Protein AF-A0A7S2MTJ5-F1 (afdb_monomer_lite)

Sequence (254 aa):
KVVVAGSFDLNKIFVIDALDGQLYILERHALKAAAPLGSDKDRDSFLLWIETFAERLSNGTYTKNAILTDRPEASVGVNILPAAGPLMSRSVTRGVEVIASAVLAVEAGTHIYSLRIRILCKGDEGYATEEQRGFLTCQLNTRNWNLQNTQGGIEQVHGSGVVGKFPLLREGGYRGDSQSRRCHTNIGVPAHMVDPGKNKTGTFVYQSQTQAGSLTAFSGHMEFIPGSLREPSGPPFNVVVNPFPLAMDVKYIY

Radius of gyration: 19.74 Å; chains: 1; bounding box: 50×44×55 Å

Organism: NCBI:txid3111310

pLDDT: mean 89.69, std 10.76, range [47.19, 98.81]

Secondary structure (DSSP, 8-state):
-EEEEE-TTSSSEEEEETTTTEEEEEETTEEEESS-S-S-TTS-HHHHHHHHHHHHHHTTSSEEEESSTTSTGGGEEEE-S--SSSSEEEEEETTEEEEEEEEEEGGGTEEEEEEEEEEPPTTSTT---HHHHT-S-EEEEEEEEEEEETTS-EEEEEEESBTTB--EEEBTEEE--EE-TT---SS---GGGEE---EEES-EEEEEEEE-SSEEEEEEEEEEEEB-SSSBSS--EEEEEEEEE---SGGGB-

Foldseek 3Di:
DAWDDADLVRQWTWDADPVQLFIWIQHPNDTHGLFPPDDDSRDNLNVLQVVLVVVCDVVVQWDFWAPDQVCTPSRTDIDLWGDDDQQWDWFADLQKIWIKGWFDRPRVQKIKIKIWIARDDPPDPNHDDCVSSVAQKKKFFKWWKWWAFPVRDTDIDIWGDAPQWIWIHGPFWTWTKGFAPPDPDGHDRQQVRIGTHDIGGHIDMGIDIDHHDGTFKMWTWIKMFGDGSVDGPDDIDTGTGDIGTSDRHSSRGD

InterPro domains:
  IPR007474 ApaG domain [PF04379] (108-172)
  IPR007474 ApaG domain [PS51087] (86-253)
  IPR036767 ApaG domain superfamily [G3DSA:2.60.40.1470] (87-253)
  IPR036767 ApaG domain superfamily [SSF110069] (93-174)

Structure (mmCIF, N/CA/C/O backbone):
data_AF-A0A7S2MTJ5-F1
#
_entry.id   AF-A0A7S2MTJ5-F1
#
loop_
_atom_site.group_PDB
_atom_site.id
_atom_site.type_symbol
_atom_site.label_atom_id
_atom_site.label_alt_id
_atom_site.label_comp_id
_atom_site.label_asym_id
_atom_site.label_entity_id
_atom_site.label_seq_id
_atom_site.pdbx_PDB_ins_code
_atom_site.Cartn_x
_atom_site.Cartn_y
_atom_site.Cartn_z
_atom_site.occupancy
_atom_site.B_iso_or_equiv
_atom_site.auth_seq_id
_atom_site.auth_comp_id
_atom_site.auth_asym_id
_atom_site.auth_atom_id
_atom_site.pdbx_PDB_model_num
ATOM 1 N N . LYS A 1 1 ? -18.503 -7.937 28.640 1.00 85.31 1 LYS A N 1
ATOM 2 C CA . LYS A 1 1 ? -17.626 -7.817 27.453 1.00 85.31 1 LYS A CA 1
ATOM 3 C C . LYS A 1 1 ? -17.661 -9.107 26.641 1.00 85.31 1 LYS A C 1
ATOM 5 O O . LYS A 1 1 ? -17.490 -10.164 27.236 1.00 85.31 1 LYS A O 1
ATOM 10 N N . VAL A 1 2 ? -17.935 -9.025 25.338 1.00 91.81 2 VAL A N 1
ATOM 11 C CA . VAL A 1 2 ? -18.143 -10.169 24.425 1.00 91.81 2 VAL A CA 1
ATOM 12 C C . VAL A 1 2 ? -17.203 -10.039 23.226 1.00 91.81 2 VAL A C 1
ATOM 14 O O . VAL A 1 2 ? -17.035 -8.943 22.705 1.00 91.81 2 VAL A O 1
ATOM 17 N N . VAL A 1 3 ? -16.570 -11.133 22.797 1.00 93.12 3 VAL A N 1
ATOM 18 C CA . VAL A 1 3 ? -15.705 -11.148 21.603 1.00 93.12 3 VAL A CA 1
ATOM 19 C C . VAL A 1 3 ? -16.568 -11.131 20.341 1.00 93.12 3 VAL A C 1
ATOM 21 O O . VAL A 1 3 ? -17.490 -11.935 20.232 1.00 93.12 3 VAL A O 1
ATOM 24 N N . VAL A 1 4 ? -16.255 -10.243 19.394 1.00 91.81 4 VAL A N 1
ATOM 25 C CA . VAL A 1 4 ? -17.042 -10.050 18.158 1.00 91.81 4 VAL A CA 1
ATOM 26 C C . VAL A 1 4 ? -16.240 -10.247 16.870 1.00 91.81 4 VAL A C 1
ATOM 28 O O . VAL A 1 4 ? -16.817 -10.625 15.856 1.00 91.81 4 VAL A O 1
ATOM 31 N N . ALA A 1 5 ? -14.919 -10.041 16.893 1.00 90.62 5 ALA A N 1
ATOM 32 C CA . ALA A 1 5 ? -14.035 -10.280 15.748 1.00 90.62 5 ALA A CA 1
ATOM 33 C C . ALA A 1 5 ? -12.575 -10.475 16.195 1.00 90.62 5 ALA A C 1
ATOM 35 O O . ALA A 1 5 ? -12.232 -10.253 17.358 1.00 90.62 5 ALA A O 1
ATOM 36 N N . GLY A 1 6 ? -11.697 -10.867 15.269 1.00 90.38 6 GLY A N 1
ATOM 37 C CA . GLY A 1 6 ? -10.261 -10.996 15.519 1.00 90.38 6 GLY A CA 1
ATOM 38 C C . GLY A 1 6 ? -9.430 -10.795 14.256 1.00 90.38 6 GLY A C 1
ATOM 39 O O . GLY A 1 6 ? -9.900 -11.054 13.147 1.00 90.38 6 GLY A O 1
ATOM 40 N N . SER A 1 7 ? -8.192 -10.327 14.423 1.00 89.75 7 SER A N 1
ATOM 41 C CA . SER A 1 7 ? -7.209 -10.293 13.340 1.00 89.75 7 SER A CA 1
ATOM 42 C C . SER A 1 7 ? -6.842 -11.710 12.896 1.00 89.75 7 SER A C 1
ATOM 44 O O . SER A 1 7 ? -7.003 -12.675 13.640 1.00 89.75 7 SER A O 1
ATOM 46 N N . PHE A 1 8 ? -6.300 -11.836 11.682 1.00 87.81 8 PHE A N 1
ATOM 47 C CA . PHE A 1 8 ? -5.900 -13.127 11.114 1.00 87.81 8 PHE A CA 1
ATOM 48 C C . PHE A 1 8 ? -4.959 -13.936 12.029 1.00 87.81 8 PHE A C 1
ATOM 50 O O . PHE A 1 8 ? -5.086 -15.150 12.141 1.00 87.81 8 PHE A O 1
ATOM 57 N N . ASP A 1 9 ? -4.025 -13.260 12.694 1.00 87.38 9 ASP A N 1
ATOM 58 C CA . ASP A 1 9 ? -3.047 -13.855 13.607 1.00 87.38 9 ASP A CA 1
ATOM 59 C C . ASP A 1 9 ? -3.517 -13.906 15.071 1.00 87.38 9 ASP A C 1
ATOM 61 O O . ASP A 1 9 ? -2.748 -14.305 15.943 1.00 87.38 9 ASP A O 1
ATOM 65 N N . LEU A 1 10 ? -4.759 -13.485 15.342 1.00 87.94 10 LEU A N 1
ATOM 66 C CA . LEU A 1 10 ? -5.372 -13.384 16.670 1.00 87.94 10 LEU A CA 1
ATOM 67 C C . LEU A 1 10 ? -4.607 -12.501 17.671 1.00 87.94 10 LEU A C 1
ATOM 69 O O . LEU A 1 10 ? -4.915 -12.511 18.863 1.00 87.94 10 LEU A O 1
ATOM 73 N N . ASN A 1 11 ? -3.650 -11.691 17.208 1.00 88.75 11 ASN A N 1
ATOM 74 C CA . ASN A 1 11 ? -2.939 -10.740 18.065 1.00 88.75 11 ASN A CA 1
ATOM 75 C C . ASN A 1 11 ? -3.830 -9.568 18.501 1.00 88.75 11 ASN A C 1
ATOM 77 O O . ASN A 1 11 ? -3.546 -8.928 19.517 1.00 88.75 11 ASN A O 1
ATOM 81 N N . LYS A 1 12 ? -4.903 -9.298 17.749 1.00 89.62 12 LYS A N 1
ATOM 82 C CA . LYS A 1 12 ? -5.927 -8.307 18.076 1.00 89.62 12 LYS A CA 1
ATOM 83 C C . LYS A 1 12 ? -7.290 -8.977 18.124 1.00 89.62 12 LYS A C 1
ATOM 85 O O . LYS A 1 12 ? -7.722 -9.575 17.139 1.00 89.62 12 LYS A O 1
ATOM 90 N N . ILE A 1 13 ? -7.977 -8.838 19.252 1.00 93.00 13 ILE A N 1
ATOM 91 C CA . ILE A 1 13 ? -9.338 -9.344 19.448 1.00 93.00 13 ILE A CA 1
ATOM 92 C C . ILE A 1 13 ? -10.270 -8.160 19.689 1.00 93.00 13 ILE A C 1
ATOM 94 O O . ILE A 1 13 ? -10.022 -7.346 20.575 1.00 93.00 13 ILE A O 1
ATOM 98 N N . PHE A 1 14 ? -11.345 -8.071 18.913 1.00 90.88 14 PHE A N 1
ATOM 99 C CA . PHE A 1 14 ? -12.362 -7.036 19.049 1.00 90.88 14 PHE A CA 1
ATOM 100 C C . PHE A 1 14 ? -13.410 -7.486 20.056 1.00 90.88 14 PHE A C 1
ATOM 102 O O . PHE A 1 14 ? -13.939 -8.600 19.975 1.00 90.88 14 PHE A O 1
ATOM 109 N N . VAL A 1 15 ? -13.696 -6.616 21.016 1.00 92.69 15 VAL A N 1
ATOM 110 C CA . VAL A 1 15 ? -14.549 -6.900 22.163 1.00 92.69 15 VAL A CA 1
ATOM 111 C C . VAL A 1 15 ? -15.553 -5.772 22.327 1.00 92.69 15 VAL A C 1
ATOM 113 O O . VAL A 1 15 ? -15.158 -4.617 22.446 1.00 92.69 15 VAL A O 1
ATOM 116 N N . ILE A 1 16 ? -16.838 -6.105 22.385 1.00 91.44 16 ILE A N 1
ATOM 117 C CA . ILE A 1 16 ? -17.898 -5.155 22.726 1.00 91.44 16 ILE A CA 1
ATOM 118 C C . ILE A 1 16 ? -18.134 -5.152 24.237 1.00 91.44 16 ILE A C 1
ATOM 120 O O . ILE A 1 16 ? -18.144 -6.212 24.882 1.00 91.44 16 ILE A O 1
ATOM 124 N N . ASP A 1 17 ? -18.353 -3.979 24.817 1.00 89.31 17 ASP A N 1
ATOM 125 C CA . ASP A 1 17 ? -19.037 -3.858 26.097 1.00 89.31 17 ASP A CA 1
ATOM 126 C C . ASP A 1 17 ? -20.543 -3.664 25.870 1.00 89.31 17 ASP A C 1
ATOM 128 O O . ASP A 1 17 ? -21.002 -2.676 25.312 1.00 89.31 17 ASP A O 1
ATOM 132 N N . ALA A 1 18 ? -21.325 -4.674 26.253 1.00 85.06 18 ALA A N 1
ATOM 133 C CA . ALA A 1 18 ? -22.760 -4.715 25.991 1.00 85.06 18 ALA A CA 1
ATOM 134 C C . ALA A 1 18 ? -23.559 -3.714 26.845 1.00 85.06 18 ALA A C 1
ATOM 136 O O . ALA A 1 18 ? -24.754 -3.553 26.616 1.00 85.06 18 ALA A O 1
ATOM 137 N N . LEU A 1 19 ? -22.929 -3.086 27.846 1.00 85.56 19 LEU A N 1
ATOM 138 C CA . LEU A 1 19 ? -23.582 -2.088 28.692 1.00 85.56 19 LEU A CA 1
ATOM 139 C C . LEU A 1 19 ? -23.619 -0.700 28.045 1.00 85.56 19 LEU A C 1
ATOM 141 O O . LEU A 1 19 ? -24.557 0.049 28.300 1.00 85.56 19 LEU A O 1
ATOM 145 N N . ASP A 1 20 ? -22.621 -0.358 27.229 1.00 82.81 20 ASP A N 1
ATOM 146 C CA . ASP A 1 20 ? -22.467 0.975 26.630 1.00 82.81 20 ASP A CA 1
ATOM 147 C C . ASP A 1 20 ? -22.285 0.950 25.096 1.00 82.81 20 ASP A C 1
ATOM 149 O O . ASP A 1 20 ? -22.097 1.999 24.474 1.00 82.81 20 ASP A O 1
ATOM 153 N N . GLY A 1 21 ? -22.337 -0.238 24.480 1.00 84.88 21 GLY A N 1
ATOM 154 C CA . GLY A 1 21 ? -22.179 -0.430 23.035 1.00 84.88 21 GLY A CA 1
ATOM 155 C C . GLY A 1 21 ? -20.767 -0.124 22.530 1.00 84.88 21 GLY A C 1
ATOM 156 O O . GLY A 1 21 ? -20.557 0.045 21.327 1.00 84.88 21 GLY A O 1
ATOM 157 N N . GLN A 1 22 ? -19.776 -0.001 23.420 1.00 86.62 22 GLN A N 1
ATOM 158 C CA . GLN A 1 22 ? -18.443 0.425 23.017 1.00 86.62 22 GLN A CA 1
ATOM 159 C C . GLN A 1 22 ? -17.593 -0.732 22.501 1.00 86.62 22 GLN A C 1
ATOM 161 O O . GLN A 1 22 ? -17.507 -1.806 23.106 1.00 86.62 22 GLN A O 1
ATOM 166 N N . LEU A 1 23 ? -16.921 -0.487 21.375 1.00 88.00 23 LEU A N 1
ATOM 167 C CA . LEU A 1 23 ? -15.975 -1.407 20.767 1.00 88.00 23 LEU A CA 1
ATOM 168 C C . LEU A 1 23 ? -14.556 -1.149 21.281 1.00 88.00 23 LEU A C 1
ATOM 170 O O . LEU A 1 23 ? -14.029 -0.032 21.255 1.00 88.00 23 LEU A O 1
ATOM 174 N N . TYR A 1 24 ? -13.905 -2.228 21.688 1.00 89.25 24 TYR A N 1
ATOM 175 C CA . TYR A 1 24 ? -12.541 -2.238 22.182 1.00 89.25 24 TYR A CA 1
ATOM 176 C C . TYR A 1 24 ? -11.680 -3.231 21.409 1.00 89.25 24 TYR A C 1
ATOM 178 O O . TYR A 1 24 ? -12.168 -4.243 20.909 1.00 89.25 24 TYR A O 1
ATOM 186 N N . ILE A 1 25 ? -10.376 -2.976 21.389 1.00 91.12 25 ILE A N 1
ATOM 187 C CA . ILE A 1 25 ? -9.356 -3.920 20.939 1.00 91.12 25 ILE A CA 1
ATOM 188 C C . ILE A 1 25 ? -8.598 -4.418 22.167 1.00 91.12 25 ILE A C 1
ATOM 190 O O . ILE A 1 25 ? -8.045 -3.630 22.937 1.00 91.12 25 ILE A O 1
ATOM 194 N N . LEU A 1 26 ? -8.573 -5.736 22.344 1.00 91.62 26 LEU A N 1
ATOM 195 C CA . LEU A 1 26 ? -7.695 -6.432 23.271 1.00 91.62 26 LEU A CA 1
ATOM 196 C C . LEU A 1 26 ? -6.405 -6.809 22.532 1.00 91.62 26 LEU A C 1
ATOM 198 O O . LEU A 1 26 ? -6.422 -7.635 21.619 1.00 91.62 26 LEU A O 1
ATOM 202 N N . GLU A 1 27 ? -5.292 -6.213 22.950 1.00 89.25 27 GLU A N 1
ATOM 203 C CA . GLU A 1 27 ? -3.950 -6.450 22.409 1.00 89.25 27 GLU A CA 1
ATOM 204 C C . GLU A 1 27 ? -2.960 -6.558 23.577 1.00 89.25 27 GLU A C 1
ATOM 206 O O . GLU A 1 27 ? -2.877 -5.656 24.409 1.00 89.25 27 GLU A O 1
ATOM 211 N N . ARG A 1 28 ? -2.197 -7.658 23.662 1.00 83.88 28 ARG A N 1
ATOM 212 C CA . ARG A 1 28 ? -1.179 -7.885 24.719 1.00 83.88 28 ARG A CA 1
ATOM 213 C C . ARG A 1 28 ? -1.697 -7.628 26.146 1.00 83.88 28 ARG A C 1
ATOM 215 O O . ARG A 1 28 ? -1.017 -7.002 26.954 1.00 83.88 28 ARG A O 1
ATOM 222 N N . HIS A 1 29 ? -2.906 -8.104 26.446 1.00 83.12 29 HIS A N 1
ATOM 223 C CA . HIS A 1 29 ? -3.608 -7.913 27.728 1.00 83.12 29 HIS A CA 1
ATOM 224 C C . HIS A 1 29 ? -4.050 -6.474 28.045 1.00 83.12 29 HIS A C 1
ATOM 226 O O . HIS A 1 29 ? -4.617 -6.241 29.111 1.00 83.12 29 HIS A O 1
ATOM 232 N N . ALA A 1 30 ? -3.853 -5.519 27.135 1.00 90.25 30 ALA A N 1
ATOM 233 C CA . ALA A 1 30 ? -4.378 -4.167 27.258 1.00 90.25 30 ALA A CA 1
ATOM 234 C C . ALA A 1 30 ? -5.671 -4.028 26.452 1.00 90.25 30 ALA A C 1
ATOM 236 O O . ALA A 1 30 ? -5.734 -4.417 25.285 1.00 90.25 30 ALA A O 1
ATOM 237 N N . LEU A 1 31 ? -6.693 -3.448 27.077 1.00 90.50 31 LEU A N 1
ATOM 238 C CA . LEU A 1 31 ? -7.937 -3.093 26.411 1.00 90.50 31 LEU A CA 1
ATOM 239 C C . LEU A 1 31 ? -7.881 -1.619 26.006 1.00 90.50 31 LEU A C 1
ATOM 241 O O . LEU A 1 31 ? -7.724 -0.747 26.860 1.00 90.50 31 LEU A O 1
ATOM 245 N N . LYS A 1 32 ? -8.003 -1.349 24.711 1.00 90.06 32 LYS A N 1
ATOM 246 C CA . LYS A 1 32 ? -7.922 -0.005 24.129 1.00 90.06 32 LYS A CA 1
ATOM 247 C C . LYS A 1 32 ? -9.206 0.305 23.372 1.00 90.06 32 LYS A C 1
ATOM 249 O O . LYS A 1 32 ? -9.848 -0.610 22.863 1.00 90.06 32 LYS A O 1
ATOM 254 N N . ALA A 1 33 ? -9.582 1.578 23.291 1.00 85.38 33 ALA A N 1
ATOM 255 C CA . ALA A 1 33 ? -10.711 1.986 22.461 1.00 85.38 33 ALA A CA 1
ATOM 256 C C . ALA A 1 33 ? -10.431 1.624 20.994 1.00 85.38 33 ALA A C 1
ATOM 258 O O . ALA A 1 33 ? -9.343 1.905 20.489 1.00 85.38 33 ALA A O 1
ATOM 259 N N . ALA A 1 34 ? -11.400 0.992 20.330 1.00 83.25 34 ALA A N 1
ATOM 260 C CA . ALA A 1 34 ? -11.307 0.699 18.902 1.00 83.25 34 ALA A CA 1
ATOM 261 C C . ALA A 1 34 ? -11.726 1.901 18.047 1.00 83.25 34 ALA A C 1
ATOM 263 O O . ALA A 1 34 ? -11.404 1.941 16.871 1.00 83.25 34 ALA A O 1
ATOM 264 N N . ALA A 1 35 ? -12.427 2.870 18.641 1.00 78.94 35 ALA A N 1
ATOM 265 C CA . ALA A 1 35 ? -13.007 4.037 17.992 1.00 78.94 35 ALA A CA 1
ATOM 266 C C . ALA A 1 35 ? -12.455 5.349 18.578 1.00 78.94 35 ALA A C 1
ATOM 268 O O . ALA A 1 35 ? -12.170 5.397 19.780 1.00 78.94 35 ALA A O 1
ATOM 269 N N . PRO A 1 36 ? -12.299 6.419 17.770 1.00 70.75 36 PRO A N 1
ATOM 270 C CA . PRO A 1 36 ? -11.959 7.743 18.276 1.00 70.75 36 PRO A CA 1
ATOM 271 C C . PRO A 1 36 ? -12.904 8.171 19.404 1.00 70.75 36 PRO A C 1
ATOM 273 O O . PRO A 1 36 ? -14.126 8.148 19.257 1.00 70.75 36 PRO A O 1
ATOM 276 N N . LEU A 1 37 ? -12.328 8.600 20.526 1.00 61.00 37 LEU A N 1
ATOM 277 C CA . LEU A 1 37 ? -13.069 9.129 21.668 1.00 61.00 37 LEU A CA 1
ATOM 278 C C . LEU A 1 37 ? -13.536 10.561 21.352 1.00 61.00 37 LEU A C 1
ATOM 280 O O . LEU A 1 37 ? -12.936 11.527 21.816 1.00 61.00 37 LEU A O 1
ATOM 284 N N . GLY A 1 38 ? -14.575 10.719 20.526 1.00 53.88 38 GLY A N 1
ATOM 285 C CA . GLY A 1 38 ? -15.195 12.027 20.297 1.00 53.88 38 GLY A CA 1
ATOM 286 C C . GLY A 1 38 ? -15.964 12.192 18.987 1.00 53.88 38 GLY A C 1
ATOM 287 O O . GLY A 1 38 ? -15.382 12.471 17.946 1.00 53.88 38 GLY A O 1
ATOM 288 N N . SER A 1 39 ? -17.291 12.123 19.079 1.00 47.19 39 SER A N 1
ATOM 289 C CA . SER A 1 39 ? -18.203 13.147 18.526 1.00 47.19 39 SER A CA 1
ATOM 290 C C . SER A 1 39 ? -19.607 13.027 19.127 1.00 47.19 39 SER A C 1
ATOM 292 O O . SER A 1 39 ? -20.286 14.033 19.234 1.00 47.19 39 SER A O 1
ATOM 294 N N . ASP A 1 40 ? -19.965 11.857 19.658 1.00 50.81 40 ASP A N 1
ATOM 295 C CA . ASP A 1 40 ? -21.087 11.653 20.575 1.00 50.81 40 ASP A CA 1
ATOM 296 C C . ASP A 1 40 ? -20.663 10.563 21.565 1.00 50.81 40 ASP A C 1
ATOM 298 O O . ASP A 1 40 ? -20.347 9.449 21.150 1.00 50.81 40 ASP A O 1
ATOM 302 N N . LYS A 1 41 ? -20.659 10.845 22.873 1.00 50.34 41 LYS A N 1
ATOM 303 C CA . LYS A 1 41 ? -20.508 9.798 23.908 1.00 50.34 41 LYS A CA 1
ATOM 304 C C . LYS A 1 41 ? -21.696 8.812 23.925 1.00 50.34 41 LYS A C 1
ATOM 306 O O . LYS A 1 41 ? -21.664 7.856 24.688 1.00 50.34 41 LYS A O 1
ATOM 311 N N . ASP A 1 42 ? -22.678 9.039 23.048 1.00 52.44 42 ASP A N 1
ATOM 312 C CA . ASP A 1 42 ? -23.959 8.342 22.947 1.00 52.44 42 ASP A CA 1
ATOM 313 C C . ASP A 1 42 ? -24.080 7.443 21.698 1.00 52.44 42 ASP A C 1
ATOM 315 O O . ASP A 1 42 ? -25.148 6.885 21.446 1.00 52.44 42 ASP A O 1
ATOM 319 N N . ARG A 1 43 ? -23.020 7.286 20.884 1.00 61.00 43 ARG A N 1
ATOM 320 C CA . ARG A 1 43 ? -23.042 6.362 19.734 1.00 61.00 43 ARG A CA 1
ATOM 321 C C . ARG A 1 43 ? -22.432 5.010 20.089 1.00 61.00 43 ARG A C 1
ATOM 323 O O . ARG A 1 43 ? -21.286 4.927 20.532 1.00 61.00 43 ARG A O 1
ATOM 330 N N . ASP A 1 44 ? -23.205 3.961 19.825 1.00 78.81 44 ASP A N 1
ATOM 331 C CA . ASP A 1 44 ? -22.781 2.562 19.830 1.00 78.81 44 ASP A CA 1
ATOM 332 C C . ASP A 1 44 ? -21.693 2.373 18.756 1.00 78.81 44 ASP A C 1
ATOM 334 O O . ASP A 1 44 ? -21.965 2.292 17.551 1.00 78.81 44 ASP A O 1
ATOM 338 N N . SER A 1 45 ? -20.428 2.418 19.185 1.00 82.06 45 SER A N 1
ATOM 339 C CA . SER A 1 45 ? -19.284 2.345 18.273 1.00 82.06 45 SER A CA 1
ATOM 340 C C . SER A 1 45 ? -19.156 0.968 17.631 1.00 82.06 45 SER A C 1
ATOM 342 O O . SER A 1 45 ? -18.572 0.858 16.551 1.00 82.06 45 SER A O 1
ATOM 344 N N . PHE A 1 46 ? -19.749 -0.066 18.233 1.00 85.50 46 PHE A N 1
ATOM 345 C CA . PHE A 1 46 ? -19.861 -1.376 17.611 1.00 85.50 46 PHE A CA 1
ATOM 346 C C . PHE A 1 46 ? -20.866 -1.385 16.452 1.00 85.50 46 PHE A C 1
ATOM 348 O O . PHE A 1 46 ? -20.511 -1.865 15.373 1.00 85.50 46 PHE A O 1
ATOM 355 N N . LEU A 1 47 ? -22.073 -0.832 16.626 1.00 86.00 47 LEU A N 1
ATOM 356 C CA . LEU A 1 47 ? -23.077 -0.755 15.555 1.00 86.00 47 LEU A CA 1
ATOM 357 C C . LEU A 1 47 ? -22.547 0.021 14.348 1.00 86.00 47 LEU A C 1
ATOM 359 O O . LEU A 1 47 ? -22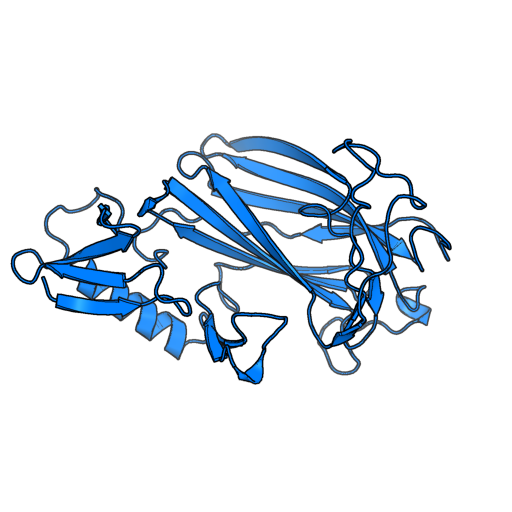.616 -0.464 13.219 1.00 86.00 47 LEU A O 1
ATOM 363 N N . LEU A 1 48 ? -21.921 1.176 14.580 1.00 84.94 48 LEU A N 1
ATOM 364 C CA . LEU A 1 48 ? -21.329 1.958 13.494 1.00 84.94 48 LEU A CA 1
ATOM 365 C C . LEU A 1 48 ? -20.221 1.186 12.761 1.00 84.94 48 LEU A C 1
ATOM 367 O O . LEU A 1 48 ? -20.115 1.253 11.531 1.00 84.94 48 LEU A O 1
ATOM 371 N N . TRP A 1 49 ? -19.388 0.460 13.511 1.00 86.69 49 TRP A N 1
ATOM 372 C CA . TRP A 1 49 ? -18.325 -0.363 12.946 1.00 86.69 49 TRP A CA 1
ATOM 373 C C . TRP A 1 49 ? -18.890 -1.488 12.072 1.00 86.69 49 TRP A C 1
AT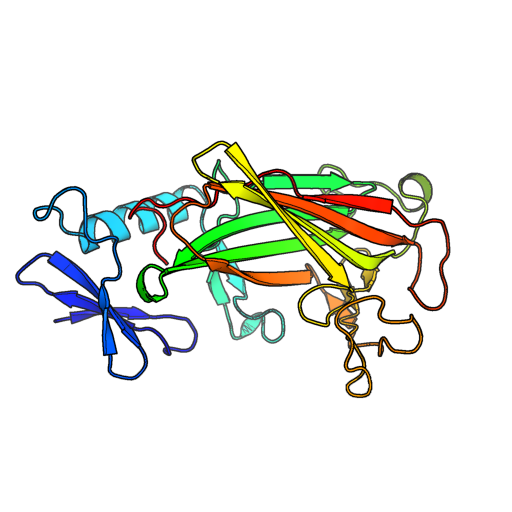OM 375 O O . TRP A 1 49 ? -18.471 -1.621 10.922 1.00 86.69 49 TRP A O 1
ATOM 385 N N . ILE A 1 50 ? -19.869 -2.257 12.565 1.00 87.88 50 ILE A N 1
ATOM 386 C CA . ILE A 1 50 ? -20.411 -3.404 11.822 1.00 87.88 50 ILE A CA 1
ATOM 387 C C . ILE A 1 50 ? -21.222 -2.968 10.596 1.00 87.88 50 ILE A C 1
ATOM 389 O O . ILE A 1 50 ? -21.098 -3.599 9.546 1.00 87.88 50 ILE A O 1
ATOM 393 N N . GLU A 1 51 ? -21.986 -1.873 10.679 1.00 89.69 51 GLU A N 1
ATOM 394 C CA . GLU A 1 51 ? -22.702 -1.295 9.534 1.00 89.69 51 GLU A CA 1
ATOM 395 C C . GLU A 1 51 ? -21.723 -0.865 8.440 1.00 89.69 51 GLU A C 1
ATOM 397 O O . GLU A 1 51 ? -21.865 -1.255 7.280 1.00 89.69 51 GLU A O 1
ATOM 402 N N . THR A 1 52 ? -20.670 -0.136 8.823 1.00 87.25 52 THR A N 1
ATOM 403 C CA . THR A 1 52 ? -19.638 0.317 7.882 1.00 87.25 52 THR A CA 1
ATOM 404 C C . THR A 1 52 ? -18.877 -0.862 7.275 1.00 87.25 52 THR A C 1
ATOM 406 O O . THR A 1 52 ? -18.601 -0.877 6.073 1.00 87.25 52 THR A O 1
ATOM 409 N N . PHE A 1 53 ? -18.532 -1.866 8.085 1.00 89.12 53 PHE A N 1
ATOM 410 C CA . PHE A 1 53 ? -17.853 -3.074 7.624 1.00 89.12 53 PHE A CA 1
ATOM 411 C C . PHE A 1 53 ? -18.713 -3.841 6.611 1.00 89.12 53 PHE A C 1
ATOM 413 O O . PHE A 1 53 ? -18.225 -4.207 5.539 1.00 89.12 53 PHE A O 1
ATOM 420 N N . ALA A 1 54 ? -19.998 -4.046 6.915 1.00 91.94 54 ALA A N 1
ATOM 421 C CA . ALA A 1 54 ? -20.939 -4.738 6.041 1.00 91.94 54 ALA A CA 1
ATOM 422 C C . ALA A 1 54 ? -21.178 -3.976 4.729 1.00 91.94 54 ALA A C 1
ATOM 424 O O . ALA A 1 54 ? -21.167 -4.587 3.656 1.00 91.94 54 ALA A O 1
ATOM 425 N N . GLU A 1 55 ? -21.333 -2.651 4.789 1.00 91.88 55 GLU A N 1
ATOM 426 C CA . GLU A 1 55 ? -21.469 -1.790 3.610 1.00 91.88 55 GLU A CA 1
ATOM 427 C C . GLU A 1 55 ? -20.239 -1.908 2.699 1.00 91.88 55 GLU A C 1
ATOM 429 O O . GLU A 1 55 ? -20.367 -2.172 1.501 1.00 91.88 55 GLU A O 1
ATOM 434 N N . ARG A 1 56 ? -19.035 -1.778 3.272 1.00 91.56 56 ARG A N 1
ATOM 435 C CA . ARG A 1 56 ? -17.764 -1.847 2.532 1.00 91.56 56 ARG A CA 1
ATOM 436 C C . ARG A 1 56 ? -17.485 -3.212 1.935 1.00 91.56 56 ARG A C 1
ATOM 438 O O . ARG A 1 56 ? -16.883 -3.297 0.866 1.00 91.56 56 ARG A O 1
ATOM 445 N N . LEU A 1 57 ? -17.896 -4.278 2.610 1.00 92.12 57 LEU A N 1
ATOM 446 C CA . LEU A 1 57 ? -17.813 -5.619 2.050 1.00 92.12 57 LEU A CA 1
ATOM 447 C C . LEU A 1 57 ? -18.797 -5.782 0.883 1.00 92.12 57 LEU A C 1
ATOM 449 O O . LEU A 1 57 ? -18.428 -6.310 -0.162 1.00 92.12 57 LEU A O 1
ATOM 453 N N . SER A 1 58 ? -20.027 -5.286 1.039 1.00 94.00 58 SER A N 1
ATOM 454 C CA . SER A 1 58 ? -21.095 -5.427 0.039 1.00 94.00 58 SER A CA 1
ATOM 455 C C . SER A 1 58 ? -20.825 -4.627 -1.236 1.00 94.00 58 SER A C 1
ATOM 457 O O . SER A 1 58 ? -21.156 -5.083 -2.328 1.00 94.00 58 SER A O 1
ATOM 459 N N . ASN A 1 59 ? -20.201 -3.452 -1.119 1.00 92.69 59 ASN A N 1
ATOM 460 C CA . ASN A 1 59 ? -19.873 -2.588 -2.258 1.00 92.69 59 ASN A CA 1
ATOM 461 C C . ASN A 1 59 ? -18.479 -2.854 -2.868 1.00 92.69 59 ASN A C 1
ATOM 463 O O . ASN A 1 59 ? -18.072 -2.154 -3.794 1.00 92.69 59 ASN A O 1
ATOM 467 N N . GLY A 1 60 ? -17.742 -3.848 -2.359 1.00 91.94 60 GLY A N 1
ATOM 468 C CA . GLY A 1 60 ? -16.424 -4.234 -2.871 1.00 91.94 60 GLY A CA 1
ATOM 469 C C . GLY A 1 60 ? -15.265 -3.323 -2.450 1.00 91.94 60 GLY A C 1
ATOM 470 O O . GLY A 1 60 ? -14.143 -3.516 -2.921 1.00 91.94 60 GLY A O 1
ATOM 471 N N . THR A 1 61 ? -15.490 -2.362 -1.547 1.00 92.75 61 THR A N 1
ATOM 472 C CA . THR A 1 61 ? -14.403 -1.582 -0.927 1.00 92.75 61 THR A CA 1
ATOM 473 C C . THR A 1 61 ? -13.448 -2.512 -0.182 1.00 92.75 61 THR A C 1
ATOM 475 O O . THR A 1 61 ? -12.230 -2.381 -0.316 1.00 92.75 61 THR A O 1
ATOM 478 N N . TYR A 1 62 ? -13.990 -3.462 0.584 1.00 93.19 62 TYR A N 1
ATOM 479 C CA . TYR A 1 62 ? -13.243 -4.542 1.227 1.00 93.19 62 TYR A CA 1
ATOM 480 C C . TYR A 1 62 ? -13.376 -5.819 0.414 1.00 93.19 62 TYR A C 1
ATOM 482 O O . TYR A 1 62 ? -14.445 -6.153 -0.090 1.00 93.19 62 TYR A O 1
ATOM 490 N N . THR A 1 63 ? -12.274 -6.553 0.294 1.00 92.50 63 THR A N 1
ATOM 491 C CA . THR A 1 63 ? -12.207 -7.733 -0.573 1.00 92.50 63 THR A CA 1
ATOM 492 C C . THR A 1 63 ? -11.686 -8.932 0.195 1.00 92.50 63 THR A C 1
ATOM 494 O O . THR A 1 63 ? -10.794 -8.813 1.036 1.00 92.50 63 THR A O 1
ATOM 497 N N . LYS A 1 64 ? -12.225 -10.115 -0.106 1.00 91.69 64 LYS A N 1
ATOM 498 C CA . LYS A 1 64 ? -11.679 -11.375 0.395 1.00 91.69 64 LYS A CA 1
ATOM 499 C C . LYS A 1 64 ? -10.425 -11.718 -0.401 1.00 91.69 64 LYS A C 1
ATOM 501 O O . LYS A 1 64 ? -10.524 -11.967 -1.595 1.00 91.69 64 LYS A O 1
ATOM 506 N N . ASN A 1 65 ? -9.268 -11.737 0.252 1.00 88.88 65 ASN A N 1
ATOM 507 C CA . ASN A 1 65 ? -7.974 -11.975 -0.382 1.00 88.88 65 ASN A CA 1
ATOM 508 C C . ASN A 1 65 ? -6.983 -12.609 0.602 1.00 88.88 65 ASN A C 1
ATOM 510 O O . ASN A 1 65 ? -7.225 -12.665 1.806 1.00 88.88 65 ASN A O 1
ATOM 514 N N . ALA A 1 66 ? -5.849 -13.076 0.084 1.00 88.31 66 ALA A N 1
ATOM 515 C CA . ALA A 1 66 ? -4.706 -13.438 0.910 1.00 88.31 66 ALA A CA 1
ATOM 516 C C . ALA A 1 66 ? -4.239 -12.235 1.747 1.00 88.31 66 ALA A C 1
ATOM 518 O O . ALA A 1 66 ? -3.896 -11.188 1.194 1.00 88.31 66 ALA A O 1
ATOM 519 N N . ILE A 1 67 ? -4.197 -12.397 3.068 1.00 87.38 67 ILE A N 1
ATOM 520 C CA . ILE A 1 67 ? -3.663 -11.403 4.004 1.00 87.38 67 ILE A CA 1
ATOM 521 C C . ILE A 1 67 ? -2.131 -11.445 3.999 1.00 87.38 67 ILE A C 1
ATOM 523 O O . ILE A 1 67 ? -1.479 -10.402 4.022 1.00 87.38 67 ILE A O 1
ATOM 527 N N . LEU A 1 68 ? -1.543 -12.642 3.909 1.00 84.62 68 LEU A N 1
ATOM 528 C CA . LEU A 1 68 ? -0.099 -12.845 3.845 1.00 84.62 68 LEU A CA 1
ATOM 529 C C . LEU A 1 68 ? 0.336 -13.239 2.430 1.00 84.62 68 LEU A C 1
ATOM 531 O O . LEU A 1 68 ? -0.051 -14.279 1.896 1.00 84.62 68 LEU A O 1
ATOM 535 N N . THR A 1 69 ? 1.211 -12.427 1.834 1.00 78.75 69 THR A N 1
ATOM 536 C CA . THR A 1 69 ? 1.712 -12.651 0.463 1.00 78.75 69 THR A CA 1
ATOM 537 C C . THR A 1 69 ? 2.598 -13.890 0.317 1.00 78.75 69 THR A C 1
ATOM 539 O O . THR A 1 69 ? 2.780 -14.384 -0.791 1.00 78.75 69 THR A O 1
ATOM 542 N N . ASP A 1 70 ? 3.194 -14.389 1.400 1.00 79.88 70 ASP A N 1
ATOM 543 C CA . ASP A 1 70 ? 4.042 -15.586 1.409 1.00 79.88 70 ASP A CA 1
ATOM 544 C C . ASP A 1 70 ? 3.266 -16.881 1.685 1.00 79.88 70 ASP A C 1
ATOM 546 O O . ASP A 1 70 ? 3.795 -17.966 1.444 1.00 79.88 70 ASP A O 1
ATOM 550 N N . ARG A 1 71 ? 2.021 -16.777 2.163 1.00 83.81 71 ARG A N 1
ATOM 551 C CA . ARG A 1 71 ? 1.130 -17.909 2.454 1.00 83.81 71 ARG A CA 1
ATOM 552 C C . ARG A 1 71 ? -0.296 -17.622 1.977 1.00 83.81 71 ARG A C 1
ATOM 554 O O . ARG A 1 71 ? -1.213 -17.583 2.798 1.00 83.81 71 ARG A O 1
ATOM 561 N N . PRO A 1 72 ? -0.510 -17.397 0.672 1.00 84.25 72 PRO A N 1
ATOM 562 C CA . PRO A 1 72 ? -1.777 -16.869 0.185 1.00 84.25 72 PRO A CA 1
ATOM 563 C C . PRO A 1 72 ? -2.969 -17.789 0.471 1.00 84.25 72 PRO A C 1
ATOM 565 O O . PRO A 1 72 ? -3.999 -17.320 0.943 1.00 84.25 72 PRO A O 1
ATOM 568 N N . GLU A 1 73 ? -2.810 -19.098 0.272 1.00 87.19 73 GLU A N 1
ATOM 569 C CA . GLU A 1 73 ? -3.877 -20.087 0.491 1.00 87.19 73 GLU A CA 1
ATOM 570 C C . GLU A 1 73 ? -4.238 -20.252 1.972 1.00 87.19 73 GLU A C 1
ATOM 572 O O . GLU A 1 73 ? -5.405 -20.390 2.323 1.00 87.19 73 GLU A O 1
ATOM 577 N N . ALA A 1 74 ? -3.240 -20.179 2.855 1.00 88.12 74 ALA A N 1
ATOM 578 C CA . ALA A 1 74 ? -3.425 -20.340 4.296 1.00 88.12 74 ALA A CA 1
ATOM 579 C C . ALA A 1 74 ? -3.819 -19.037 5.012 1.00 88.12 74 ALA A C 1
ATOM 581 O O . ALA A 1 74 ? -4.010 -19.052 6.225 1.00 88.12 74 ALA A O 1
ATOM 582 N N . SER A 1 75 ? -3.901 -17.909 4.295 1.00 89.81 75 SER A N 1
ATOM 583 C CA . SER A 1 75 ? -4.154 -16.588 4.884 1.00 89.81 75 SER A CA 1
ATOM 584 C C . SER A 1 75 ? -5.324 -15.842 4.262 1.00 89.81 75 SER A C 1
ATOM 586 O O . SER A 1 75 ? -5.370 -14.618 4.303 1.00 89.81 75 SER A O 1
ATOM 588 N N . VAL A 1 76 ? -6.280 -16.553 3.669 1.00 90.88 76 VAL A N 1
ATOM 589 C CA . VAL A 1 76 ? -7.455 -15.919 3.070 1.00 90.88 76 VAL A CA 1
ATOM 590 C C . VAL A 1 76 ? -8.334 -15.299 4.159 1.00 90.88 76 VAL A C 1
ATOM 592 O O . VAL A 1 76 ? -8.839 -15.997 5.035 1.00 90.88 76 VAL A O 1
ATOM 595 N N . GLY A 1 77 ? -8.556 -13.991 4.070 1.00 91.25 77 GLY A N 1
ATOM 596 C CA . GLY A 1 77 ? -9.392 -13.227 4.992 1.00 91.25 77 GLY A CA 1
ATOM 597 C C . GLY A 1 77 ? -9.999 -12.002 4.315 1.00 91.25 77 GLY A C 1
ATOM 598 O O . GLY A 1 77 ? -9.822 -11.788 3.115 1.00 91.25 77 GLY A O 1
ATOM 599 N N . VAL A 1 78 ? -10.733 -11.195 5.078 1.00 92.19 78 VAL A N 1
ATOM 600 C CA . VAL A 1 78 ? -11.209 -9.892 4.595 1.00 92.19 78 VAL A CA 1
ATOM 601 C C . VAL A 1 78 ? -10.062 -8.894 4.705 1.00 92.19 78 VAL A C 1
ATOM 603 O O . VAL A 1 78 ? -9.551 -8.644 5.794 1.00 92.19 78 VAL A O 1
ATOM 606 N N . ASN A 1 79 ? -9.642 -8.336 3.572 1.00 91.06 79 ASN A N 1
ATOM 607 C CA . ASN A 1 79 ? -8.680 -7.249 3.546 1.00 91.06 79 ASN A CA 1
ATOM 608 C C . ASN A 1 79 ? -9.412 -5.919 3.731 1.00 91.06 79 ASN A C 1
ATOM 610 O O . ASN A 1 79 ? -10.144 -5.465 2.851 1.00 91.06 79 ASN A O 1
ATOM 614 N N . ILE A 1 80 ? -9.167 -5.316 4.886 1.00 90.50 80 ILE A N 1
ATOM 615 C CA . ILE A 1 80 ? -9.760 -4.057 5.336 1.00 90.50 80 ILE A CA 1
ATOM 616 C C . ILE A 1 80 ? -9.111 -2.827 4.686 1.00 90.50 80 ILE A C 1
ATOM 618 O O . ILE A 1 80 ? -9.577 -1.710 4.864 1.00 90.50 80 ILE A O 1
ATOM 622 N N . LEU A 1 81 ? -8.023 -2.999 3.927 1.00 91.69 81 LEU A N 1
ATOM 623 C CA . LEU A 1 81 ? -7.424 -1.912 3.158 1.00 91.69 81 LEU A CA 1
ATOM 624 C C . LEU A 1 81 ? -8.233 -1.690 1.876 1.00 91.69 81 LEU A C 1
ATOM 626 O O . LEU A 1 81 ? -8.228 -2.579 1.015 1.00 91.69 81 LEU A O 1
ATOM 630 N N . PRO A 1 82 ? -8.857 -0.511 1.703 1.00 93.00 82 PRO A N 1
ATOM 631 C CA . PRO A 1 82 ? -9.749 -0.246 0.583 1.00 93.00 82 PRO A CA 1
ATOM 632 C C . PRO 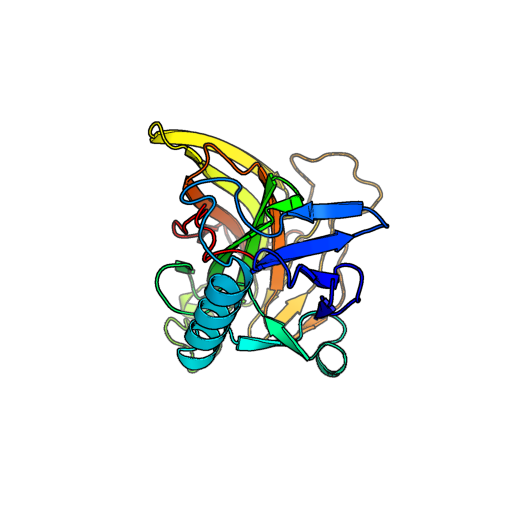A 1 82 ? -9.155 -0.614 -0.785 1.00 93.00 82 PRO A C 1
ATOM 634 O O . PRO A 1 82 ? -8.005 -0.280 -1.088 1.00 93.00 82 PRO A O 1
ATOM 637 N N . ALA A 1 83 ? -9.944 -1.303 -1.609 1.00 91.88 83 ALA A N 1
ATOM 638 C CA . ALA A 1 83 ? -9.583 -1.727 -2.963 1.00 91.88 83 ALA A CA 1
ATOM 639 C C . ALA A 1 83 ? -10.338 -0.960 -4.067 1.00 91.88 83 ALA A C 1
ATOM 641 O O . ALA A 1 83 ? -9.845 -0.895 -5.190 1.00 91.88 83 ALA A O 1
ATOM 642 N N . ALA A 1 84 ? -11.494 -0.364 -3.753 1.00 91.31 84 ALA A N 1
ATOM 643 C CA . ALA A 1 84 ? -12.322 0.434 -4.667 1.00 91.31 84 ALA A CA 1
ATOM 644 C C . ALA A 1 84 ? -13.124 1.521 -3.921 1.00 91.31 84 ALA A C 1
ATOM 646 O O . ALA A 1 84 ? -13.433 1.343 -2.742 1.00 91.31 84 ALA A O 1
ATOM 647 N N . GLY A 1 85 ? -13.432 2.649 -4.581 1.00 90.31 85 GLY A N 1
ATOM 648 C CA . GLY A 1 85 ? -14.103 3.816 -3.980 1.00 90.31 85 GLY A CA 1
ATOM 649 C C . GLY A 1 85 ? -13.231 5.085 -3.842 1.00 90.31 85 GLY A C 1
ATOM 650 O O . GLY A 1 85 ? -12.292 5.281 -4.604 1.00 90.31 85 GLY A O 1
ATOM 651 N N . PRO A 1 86 ? -13.546 5.999 -2.905 1.00 90.25 86 PRO A N 1
ATOM 652 C CA . PRO A 1 86 ? -12.806 7.259 -2.719 1.00 90.25 86 PRO A CA 1
ATOM 653 C C . PRO A 1 86 ? -11.640 7.172 -1.714 1.00 90.25 86 PRO A C 1
ATOM 655 O O . PRO A 1 86 ? -10.914 8.141 -1.509 1.00 90.25 86 PRO A O 1
ATOM 658 N N . LEU A 1 87 ? -11.472 6.030 -1.043 1.00 90.38 87 LEU A N 1
ATOM 659 C CA . LEU A 1 87 ? -10.492 5.829 0.041 1.00 90.38 87 LEU A CA 1
ATOM 660 C C . LEU A 1 87 ? -9.162 5.241 -0.427 1.00 90.38 87 LEU A C 1
ATOM 662 O O . LEU A 1 87 ? -8.289 4.907 0.375 1.00 90.38 87 LEU A O 1
ATOM 666 N N . MET A 1 88 ? -9.038 5.055 -1.730 1.00 93.69 88 MET A N 1
ATOM 667 C CA . MET A 1 88 ? -7.853 4.554 -2.382 1.00 93.69 88 MET A CA 1
ATOM 668 C C . MET A 1 88 ? -7.585 5.416 -3.595 1.00 93.69 88 MET A C 1
ATOM 670 O O . MET A 1 88 ? -8.480 6.042 -4.161 1.00 93.69 88 MET A O 1
ATOM 674 N N . SER A 1 89 ? -6.332 5.417 -4.001 1.00 97.06 89 SER A N 1
ATOM 675 C CA . SER A 1 89 ? -5.917 5.975 -5.266 1.00 97.06 89 SER A CA 1
ATOM 676 C C . SER A 1 89 ? -5.370 4.867 -6.150 1.00 97.06 89 SER A C 1
ATOM 678 O O . SER A 1 89 ? -4.860 3.844 -5.681 1.00 97.06 89 SER A O 1
ATOM 680 N N . ARG A 1 90 ? -5.497 5.088 -7.455 1.00 97.88 90 ARG A N 1
ATOM 681 C CA . ARG A 1 90 ? -4.894 4.265 -8.493 1.00 97.88 90 ARG A CA 1
ATOM 682 C C . ARG A 1 90 ? -4.111 5.171 -9.429 1.00 97.88 90 ARG A C 1
ATOM 684 O O . ARG A 1 90 ? -4.590 6.241 -9.807 1.00 97.88 90 ARG A O 1
ATOM 691 N N . SER A 1 91 ? -2.922 4.738 -9.811 1.00 98.44 91 SER A N 1
ATOM 692 C CA . SER A 1 91 ? -2.096 5.376 -10.833 1.00 98.44 91 SER A CA 1
ATOM 693 C C . SER A 1 91 ? -1.407 4.311 -11.673 1.00 98.44 91 SER A C 1
ATOM 695 O O . SER A 1 91 ? -1.075 3.232 -11.183 1.00 98.44 91 SER A O 1
ATOM 697 N N . VAL A 1 92 ? -1.185 4.628 -12.948 1.00 98.62 92 VAL A N 1
ATOM 698 C CA . VAL A 1 92 ? -0.409 3.793 -13.866 1.00 98.62 92 VAL A CA 1
ATOM 699 C C . VAL A 1 92 ? 0.661 4.660 -14.513 1.00 98.62 92 VAL A C 1
ATOM 701 O O . VAL A 1 92 ? 0.368 5.720 -15.061 1.00 98.62 92 VAL A O 1
ATOM 704 N N . THR A 1 93 ? 1.917 4.226 -14.451 1.00 98.56 93 THR A N 1
ATOM 705 C CA . THR A 1 93 ? 3.043 4.907 -15.099 1.00 98.56 93 THR A CA 1
ATOM 706 C C . THR A 1 93 ? 3.882 3.888 -15.853 1.00 98.56 93 THR A C 1
ATOM 708 O O . THR A 1 93 ? 4.443 2.982 -15.244 1.00 98.56 93 THR A O 1
ATOM 711 N N . ARG A 1 94 ? 3.964 4.017 -17.186 1.00 97.38 94 ARG A N 1
ATOM 712 C CA . ARG A 1 94 ? 4.681 3.068 -18.067 1.00 97.38 94 ARG A CA 1
ATOM 713 C C . ARG A 1 94 ? 4.293 1.599 -17.799 1.00 97.38 94 ARG A C 1
ATOM 715 O O . ARG A 1 94 ? 5.152 0.734 -17.689 1.00 97.38 94 ARG A O 1
ATOM 722 N N . GLY A 1 95 ? 2.997 1.326 -17.630 1.00 98.12 95 GLY A N 1
ATOM 723 C CA . GLY A 1 95 ? 2.474 -0.016 -17.335 1.00 98.12 95 GLY A CA 1
ATOM 724 C C . GLY A 1 95 ? 2.676 -0.504 -15.891 1.00 98.12 95 GLY A C 1
ATOM 725 O O . GLY A 1 95 ? 2.192 -1.584 -15.558 1.00 98.12 95 GLY A O 1
ATOM 726 N N . VAL A 1 96 ? 3.344 0.264 -15.021 1.00 98.75 96 VAL A N 1
ATOM 727 C CA . VAL A 1 96 ? 3.426 -0.020 -13.579 1.00 98.75 96 VAL A CA 1
ATOM 728 C C . VAL A 1 96 ? 2.217 0.591 -12.882 1.00 98.75 96 VAL A C 1
ATOM 730 O O . VAL A 1 96 ? 2.050 1.809 -12.888 1.00 98.75 96 VAL A O 1
ATOM 733 N N . GLU A 1 97 ? 1.389 -0.249 -12.275 1.00 98.75 97 GLU A N 1
ATOM 734 C CA . GLU A 1 97 ? 0.244 0.146 -11.462 1.00 98.75 97 GLU A CA 1
ATOM 735 C C . GLU A 1 97 ? 0.644 0.289 -9.995 1.00 98.75 97 GLU A C 1
ATOM 737 O O . GLU A 1 97 ? 1.355 -0.558 -9.443 1.00 98.75 97 GLU A O 1
ATOM 742 N N . VAL A 1 98 ? 0.123 1.336 -9.355 1.00 98.56 98 VAL A N 1
ATOM 743 C CA . VAL A 1 98 ? 0.106 1.484 -7.901 1.00 98.56 98 VAL A CA 1
ATOM 744 C C . VAL A 1 98 ? -1.329 1.692 -7.439 1.00 98.56 98 VAL A C 1
ATOM 746 O O . VAL A 1 98 ? -1.994 2.634 -7.868 1.00 98.56 98 VAL A O 1
ATOM 749 N N . ILE A 1 99 ? -1.786 0.833 -6.528 1.00 97.75 99 ILE A N 1
ATOM 750 C CA . ILE A 1 99 ? -3.022 1.029 -5.767 1.00 97.75 99 ILE A CA 1
ATOM 751 C C . ILE A 1 99 ? -2.649 1.323 -4.320 1.00 97.75 99 ILE A C 1
ATOM 753 O O . ILE A 1 99 ? -2.015 0.495 -3.657 1.00 97.75 99 ILE A O 1
ATOM 757 N N . ALA A 1 100 ? -3.076 2.474 -3.815 1.00 97.44 100 ALA A N 1
ATOM 758 C CA . ALA A 1 100 ? -2.688 2.979 -2.507 1.00 97.44 100 ALA A CA 1
ATOM 759 C C . ALA A 1 100 ? -3.908 3.272 -1.634 1.00 97.44 100 ALA A C 1
ATOM 761 O O . ALA A 1 100 ? -4.868 3.864 -2.109 1.00 97.44 100 ALA A O 1
ATOM 762 N N . SER A 1 101 ? -3.890 2.859 -0.370 1.00 95.88 101 SER A N 1
ATOM 763 C CA . SER A 1 101 ? -4.968 3.155 0.585 1.00 95.88 101 SER A CA 1
ATOM 764 C C . SER A 1 101 ? -4.455 3.123 2.020 1.00 95.88 101 SER A C 1
ATOM 766 O O . SER A 1 101 ? -3.401 2.540 2.288 1.00 95.88 101 SER A O 1
ATOM 768 N N . ALA A 1 102 ? -5.233 3.664 2.953 1.00 93.81 102 ALA A N 1
ATOM 769 C CA . ALA A 1 102 ? -4.955 3.581 4.382 1.00 93.81 102 ALA A CA 1
ATOM 770 C C . ALA A 1 102 ? -6.199 3.257 5.210 1.00 93.81 102 ALA A C 1
ATOM 772 O O . ALA A 1 102 ? -7.329 3.424 4.755 1.00 93.81 102 ALA A O 1
ATOM 773 N N . VAL A 1 103 ? -5.947 2.813 6.438 1.00 90.25 103 VAL A N 1
ATOM 774 C CA . VAL A 1 103 ? -6.922 2.651 7.522 1.00 90.25 103 VAL A CA 1
ATOM 775 C C . VAL A 1 103 ? -6.372 3.285 8.798 1.00 90.25 103 VAL A C 1
ATOM 777 O O . VAL A 1 103 ? -5.153 3.430 8.948 1.00 90.25 103 VAL A O 1
ATOM 780 N N . LEU A 1 104 ? -7.255 3.667 9.718 1.00 88.12 104 LEU A N 1
ATOM 781 C CA . LEU A 1 104 ? -6.879 4.228 11.011 1.00 88.12 104 LEU A CA 1
ATOM 782 C C . LEU A 1 104 ? -6.768 3.106 12.055 1.00 88.12 104 LEU A C 1
ATOM 784 O O . LEU A 1 104 ? -7.737 2.408 12.342 1.00 88.12 104 LEU A O 1
ATOM 788 N N . ALA A 1 105 ? -5.591 2.970 12.659 1.00 87.62 105 ALA A N 1
ATOM 789 C CA . ALA A 1 105 ? -5.354 2.147 13.840 1.00 87.62 105 ALA A CA 1
ATOM 790 C C . ALA A 1 105 ? -5.473 3.032 15.090 1.00 87.62 105 ALA A C 1
ATOM 792 O O . ALA A 1 105 ? -4.485 3.572 15.601 1.00 87.62 105 ALA A O 1
ATOM 793 N N . VAL A 1 106 ? -6.710 3.232 15.549 1.00 84.62 106 VAL A N 1
ATOM 794 C CA . VAL A 1 106 ? -7.052 4.111 16.682 1.00 84.62 106 VAL A CA 1
ATOM 795 C C . VAL A 1 106 ? -6.253 3.748 17.931 1.00 84.62 106 VAL A C 1
ATOM 797 O O . VAL A 1 106 ? -5.717 4.618 18.613 1.00 84.62 106 VAL A O 1
ATOM 800 N N . GLU A 1 107 ? -6.115 2.454 18.195 1.00 84.94 107 GLU A N 1
ATOM 801 C CA . GLU A 1 107 ? -5.442 1.887 19.359 1.00 84.94 107 GLU A CA 1
ATOM 802 C C . GLU A 1 107 ? -3.928 2.151 19.392 1.00 84.94 107 GLU A C 1
ATOM 804 O O . GLU A 1 107 ? -3.281 1.971 20.430 1.00 84.94 107 GLU A O 1
ATOM 809 N N . ALA A 1 108 ? -3.357 2.545 18.253 1.00 86.88 108 ALA A N 1
ATOM 810 C CA . ALA A 1 108 ? -1.955 2.910 18.099 1.00 86.88 108 ALA A CA 1
ATOM 811 C C . ALA A 1 108 ? -1.758 4.407 17.809 1.00 86.88 108 ALA A C 1
ATOM 813 O O . ALA A 1 108 ? -0.626 4.883 17.854 1.00 86.88 108 ALA A O 1
ATOM 814 N N . GLY A 1 109 ? -2.831 5.151 17.513 1.00 87.31 109 GLY A N 1
ATOM 815 C CA . GLY A 1 109 ? -2.738 6.539 17.062 1.00 87.31 109 GLY A CA 1
ATOM 816 C C . GLY A 1 109 ? -1.981 6.674 15.737 1.00 87.31 109 GLY A C 1
ATOM 817 O O . GLY A 1 109 ? -1.244 7.643 15.546 1.00 87.31 109 GLY A O 1
ATOM 818 N N . THR A 1 110 ? -2.117 5.697 14.836 1.00 91.31 110 THR A N 1
ATOM 819 C CA . THR A 1 110 ? -1.415 5.670 13.545 1.00 91.31 110 THR A CA 1
ATOM 820 C C . THR A 1 110 ? -2.356 5.358 12.390 1.00 91.31 110 THR A C 1
ATOM 822 O O . THR A 1 110 ? -3.368 4.679 12.547 1.00 91.31 110 THR A O 1
ATOM 825 N N . HIS A 1 111 ? -2.004 5.819 11.194 1.00 91.75 111 HIS A N 1
ATOM 826 C CA . HIS A 1 111 ? -2.558 5.289 9.954 1.00 91.75 111 HIS A CA 1
ATOM 827 C C . HIS A 1 111 ? -1.675 4.165 9.454 1.00 91.75 111 HIS A C 1
ATOM 829 O O . HIS A 1 111 ? -0.465 4.347 9.313 1.00 91.75 111 HIS A O 1
ATOM 835 N N . ILE A 1 112 ? -2.284 3.032 9.125 1.00 92.88 112 ILE A N 1
ATOM 836 C CA . ILE A 1 112 ? -1.620 1.950 8.405 1.00 92.88 112 ILE A CA 1
ATOM 837 C C . ILE A 1 112 ? -1.952 2.132 6.933 1.00 92.88 112 ILE A C 1
ATOM 839 O O . ILE A 1 112 ? -3.119 2.083 6.548 1.00 92.88 112 ILE A O 1
ATOM 843 N N . TYR A 1 113 ? -0.931 2.332 6.108 1.00 94.69 113 TYR A N 1
ATOM 844 C CA . TYR A 1 113 ? -1.088 2.471 4.667 1.00 94.69 113 TYR A CA 1
ATOM 845 C C . TYR A 1 113 ? -0.494 1.280 3.925 1.00 94.69 113 TYR A C 1
ATOM 847 O O . TYR A 1 113 ? 0.440 0.621 4.388 1.00 94.69 113 TYR A O 1
ATOM 855 N N . SER A 1 114 ? -1.040 1.018 2.740 1.00 95.31 114 SER A N 1
ATOM 856 C CA . SER A 1 114 ? -0.590 -0.032 1.840 1.00 95.31 114 SER A CA 1
ATOM 857 C C . SER A 1 114 ? -0.445 0.488 0.420 1.00 95.31 114 SER A C 1
ATOM 859 O O . SER A 1 114 ? -1.377 1.082 -0.117 1.00 95.31 114 SER A O 1
ATOM 861 N N . LEU A 1 115 ? 0.709 0.216 -0.189 1.00 97.69 115 LEU A N 1
ATOM 862 C CA . LEU A 1 115 ? 0.945 0.343 -1.623 1.00 97.69 115 LEU A CA 1
ATOM 863 C C . LEU A 1 115 ? 1.003 -1.056 -2.240 1.00 97.69 115 LEU A C 1
ATOM 865 O O . LEU A 1 115 ? 1.807 -1.898 -1.834 1.00 97.69 115 LEU A O 1
ATOM 869 N N . ARG A 1 116 ? 0.153 -1.293 -3.234 1.00 97.19 116 ARG A N 1
ATOM 870 C CA . ARG A 1 116 ? 0.060 -2.526 -4.022 1.00 97.19 116 ARG A CA 1
ATOM 871 C C . ARG A 1 116 ? 0.583 -2.223 -5.415 1.00 97.19 116 ARG A C 1
ATOM 873 O O . ARG A 1 116 ? -0.012 -1.414 -6.120 1.00 97.19 116 ARG A O 1
ATOM 880 N N . ILE A 1 117 ? 1.717 -2.818 -5.766 1.00 98.50 117 ILE A N 1
ATOM 881 C CA . ILE A 1 117 ? 2.527 -2.419 -6.916 1.00 98.50 117 ILE A CA 1
ATOM 882 C C . ILE A 1 117 ? 2.750 -3.625 -7.830 1.00 98.50 117 ILE A C 1
ATOM 884 O O . ILE A 1 117 ? 3.197 -4.682 -7.370 1.00 98.50 117 ILE A O 1
ATOM 888 N N . ARG A 1 118 ? 2.460 -3.477 -9.126 1.00 98.44 118 ARG A N 1
ATOM 889 C CA . ARG A 1 118 ? 2.706 -4.514 -10.144 1.00 98.44 118 ARG A CA 1
ATOM 890 C C . ARG A 1 118 ? 2.904 -3.912 -11.531 1.00 98.44 118 ARG A C 1
ATOM 892 O O . ARG A 1 118 ? 2.444 -2.808 -11.793 1.00 98.44 118 ARG A O 1
ATOM 899 N N . ILE A 1 119 ? 3.540 -4.660 -12.429 1.00 98.69 119 ILE A N 1
ATOM 900 C CA . ILE A 1 119 ? 3.394 -4.407 -13.867 1.00 98.69 119 ILE A CA 1
ATOM 901 C C . ILE A 1 119 ? 2.067 -5.033 -14.303 1.00 98.69 119 ILE A C 1
ATOM 903 O O . ILE A 1 119 ? 1.786 -6.187 -13.964 1.00 98.69 119 ILE A O 1
ATOM 907 N N . LEU A 1 120 ? 1.249 -4.257 -15.009 1.00 98.50 120 LEU A N 1
ATOM 908 C CA . LEU A 1 120 ? -0.020 -4.716 -15.564 1.00 98.50 120 LEU A CA 1
ATOM 909 C C . LEU A 1 120 ? 0.217 -5.808 -16.606 1.00 98.50 120 LEU A C 1
ATOM 911 O O . LEU A 1 120 ? 1.199 -5.773 -17.344 1.00 98.50 120 LEU A O 1
ATOM 915 N N . CYS A 1 121 ? -0.687 -6.776 -16.663 1.00 97.19 121 CYS A N 1
ATOM 916 C CA . CYS A 1 121 ? -0.645 -7.871 -17.624 1.00 97.19 121 CYS A CA 1
ATOM 917 C C . CYS A 1 121 ? -1.574 -7.578 -18.804 1.00 97.19 121 CYS A C 1
ATOM 919 O O . CYS A 1 121 ? -2.480 -6.745 -18.722 1.00 97.19 121 CYS A O 1
ATOM 921 N N . LYS A 1 122 ? -1.374 -8.289 -19.917 1.00 96.12 122 LYS A N 1
ATOM 922 C CA . LYS A 1 122 ? -2.252 -8.172 -21.086 1.00 96.12 122 LYS A CA 1
ATOM 923 C C . LYS A 1 122 ? -3.716 -8.398 -20.684 1.00 96.12 122 LYS A C 1
ATOM 925 O O . LYS A 1 122 ? -4.055 -9.447 -20.143 1.00 96.12 122 LYS A O 1
ATOM 930 N N . GLY A 1 123 ? -4.570 -7.426 -20.998 1.00 94.94 123 GLY A N 1
ATOM 931 C CA . GLY A 1 123 ? -5.995 -7.429 -20.650 1.00 94.94 123 GLY A CA 1
ATOM 932 C C . GLY A 1 123 ? -6.355 -6.524 -19.468 1.00 94.94 123 GLY A C 1
ATOM 933 O O . GLY A 1 123 ? -7.521 -6.165 -19.340 1.00 94.94 123 GLY A O 1
ATOM 934 N N . ASP A 1 124 ? -5.380 -6.101 -18.657 1.00 96.69 124 ASP A N 1
ATOM 935 C CA . ASP A 1 124 ? -5.601 -5.081 -17.631 1.00 96.69 124 ASP A CA 1
ATOM 936 C C . ASP A 1 124 ? -5.780 -3.682 -18.264 1.00 96.69 124 ASP A C 1
ATOM 938 O O . ASP A 1 124 ? -5.126 -3.322 -19.250 1.00 96.69 124 ASP A O 1
ATOM 942 N N . GLU A 1 125 ? -6.621 -2.842 -17.658 1.00 96.19 125 GLU A N 1
ATOM 943 C CA . GLU A 1 125 ? -6.764 -1.437 -18.053 1.00 96.19 125 GLU A CA 1
ATOM 944 C C . GLU A 1 125 ? -5.476 -0.647 -17.760 1.00 96.19 125 GLU A C 1
ATOM 946 O O . GLU A 1 125 ? -5.001 -0.603 -16.622 1.00 96.19 125 GLU A O 1
ATOM 951 N N . GLY A 1 126 ? -4.930 0.028 -18.774 1.00 95.56 126 GLY A N 1
ATOM 952 C CA . GLY A 1 126 ? -3.654 0.749 -18.675 1.00 95.56 126 GLY A CA 1
ATOM 953 C C . GLY A 1 126 ? -2.425 -0.118 -18.964 1.00 95.56 126 GLY A C 1
ATOM 954 O O . GLY A 1 126 ? -1.297 0.341 -18.768 1.00 95.56 126 GLY A O 1
ATOM 955 N N . TYR A 1 127 ? -2.626 -1.357 -19.431 1.00 97.94 127 TYR A N 1
ATOM 956 C CA . TYR A 1 127 ? -1.550 -2.213 -19.921 1.00 97.94 127 TYR A CA 1
ATOM 957 C C . TYR A 1 127 ? -0.725 -1.521 -21.016 1.00 97.94 127 TYR A C 1
ATOM 959 O O . TYR A 1 127 ? -1.270 -0.901 -21.929 1.00 97.94 127 TYR A O 1
ATOM 967 N N . ALA A 1 128 ? 0.595 -1.686 -20.945 1.00 97.19 128 ALA A N 1
ATOM 968 C CA . ALA A 1 128 ? 1.538 -1.267 -21.972 1.00 97.19 128 ALA A CA 1
ATOM 969 C C . ALA A 1 128 ? 2.497 -2.423 -22.264 1.00 97.19 128 ALA A C 1
ATOM 971 O O . ALA A 1 128 ? 3.053 -3.002 -21.329 1.00 97.19 128 ALA A O 1
ATOM 972 N N . THR A 1 129 ? 2.702 -2.731 -23.544 1.00 97.69 129 THR A N 1
ATOM 973 C CA . THR A 1 129 ? 3.663 -3.745 -24.024 1.00 97.69 129 THR A CA 1
ATOM 974 C C . THR A 1 129 ? 5.102 -3.415 -23.618 1.00 97.69 129 THR A C 1
ATOM 976 O O . THR A 1 129 ? 5.395 -2.285 -23.216 1.00 97.69 129 THR A O 1
ATOM 979 N N . GLU A 1 130 ? 6.008 -4.390 -23.733 1.00 96.56 130 GLU A N 1
ATOM 980 C CA . GLU A 1 130 ? 7.447 -4.223 -23.470 1.00 96.56 130 GLU A CA 1
ATOM 981 C C . GLU A 1 130 ? 8.053 -3.071 -24.265 1.00 96.56 130 GLU A C 1
ATOM 983 O O . GLU A 1 130 ? 8.781 -2.249 -23.704 1.00 96.56 130 GLU A O 1
ATOM 988 N N . GLU A 1 131 ? 7.686 -2.961 -25.539 1.00 96.75 131 GLU A N 1
ATOM 989 C CA . GLU A 1 131 ? 8.144 -1.918 -26.447 1.00 96.75 131 GLU A CA 1
ATOM 990 C C . GLU A 1 131 ? 7.611 -0.543 -26.032 1.00 96.75 131 GLU A C 1
ATOM 992 O O . GLU A 1 131 ? 8.364 0.428 -25.992 1.00 96.75 131 GLU A O 1
ATOM 997 N N . GLN A 1 132 ? 6.328 -0.450 -25.661 1.00 97.44 132 GLN A N 1
ATOM 998 C CA . GLN A 1 132 ? 5.702 0.810 -25.238 1.00 97.44 132 GLN A CA 1
ATOM 999 C C . GLN A 1 132 ? 6.241 1.313 -23.898 1.00 97.44 132 GLN A C 1
ATOM 1001 O O . GLN A 1 132 ? 6.449 2.514 -23.718 1.00 97.44 132 GLN A O 1
ATOM 1006 N N . ARG A 1 133 ? 6.451 0.411 -22.932 1.00 96.69 133 ARG A N 1
ATOM 1007 C CA . ARG A 1 133 ? 7.027 0.782 -21.633 1.00 96.69 133 ARG A CA 1
ATOM 1008 C C . ARG A 1 133 ? 8.536 0.962 -21.708 1.00 96.69 133 ARG A C 1
ATOM 1010 O O . ARG A 1 133 ? 9.069 1.718 -20.901 1.00 96.69 133 ARG A O 1
ATOM 1017 N N . GLY A 1 134 ? 9.211 0.332 -22.669 1.00 97.31 134 GLY A N 1
ATOM 1018 C CA . GLY A 1 134 ? 10.658 0.393 -22.886 1.00 97.31 134 GLY A CA 1
ATOM 1019 C C . GLY A 1 134 ? 11.471 -0.473 -21.920 1.00 97.31 134 GLY A C 1
ATOM 1020 O O . GLY A 1 134 ? 12.620 -0.136 -21.645 1.00 97.31 134 GLY A O 1
ATOM 1021 N N . PHE A 1 135 ? 10.872 -1.519 -21.340 1.00 98.19 135 PHE A N 1
ATOM 1022 C CA . PHE A 1 135 ? 11.552 -2.457 -20.438 1.00 98.19 135 PHE A CA 1
ATOM 1023 C C . PHE A 1 135 ? 10.770 -3.758 -20.239 1.00 98.19 135 PHE A C 1
ATOM 1025 O O . PHE A 1 135 ? 9.545 -3.753 -20.192 1.00 98.19 135 PHE A O 1
ATOM 1032 N N . LEU A 1 136 ? 11.470 -4.871 -20.021 1.00 97.94 136 LEU A N 1
ATOM 1033 C CA . LEU A 1 136 ? 10.854 -6.136 -19.596 1.00 97.94 136 LEU A CA 1
ATOM 1034 C C . LEU A 1 136 ? 10.565 -6.143 -18.087 1.00 97.94 136 LEU A C 1
ATOM 1036 O O . LEU A 1 136 ? 9.497 -6.559 -17.640 1.00 97.94 136 LEU A O 1
ATOM 1040 N N . THR A 1 137 ? 11.527 -5.661 -17.300 1.00 98.69 137 THR A N 1
ATOM 1041 C CA . THR A 1 137 ? 11.457 -5.576 -15.838 1.00 98.69 137 THR A CA 1
ATOM 1042 C C . THR A 1 137 ? 11.855 -4.188 -15.369 1.00 98.69 137 THR A C 1
ATOM 1044 O O . THR A 1 137 ? 12.552 -3.467 -16.081 1.00 98.69 137 THR A O 1
ATOM 1047 N N . CYS A 1 138 ? 11.479 -3.817 -14.152 1.00 98.81 138 CYS A N 1
ATOM 1048 C CA . CYS A 1 138 ? 12.013 -2.623 -13.506 1.00 98.81 138 CYS A CA 1
ATOM 1049 C C . CYS A 1 138 ? 12.179 -2.856 -12.007 1.00 98.81 138 CYS A C 1
ATOM 1051 O O . CYS A 1 138 ? 11.359 -3.530 -11.384 1.00 98.81 138 CYS A O 1
ATOM 1053 N N . GLN A 1 139 ? 13.226 -2.296 -11.410 1.00 98.75 139 GLN A N 1
ATOM 1054 C CA . GLN A 1 139 ? 13.526 -2.473 -9.994 1.00 98.75 139 GLN A CA 1
ATOM 1055 C C . GLN A 1 139 ? 13.391 -1.166 -9.225 1.00 98.75 139 GLN A C 1
ATOM 1057 O O . GLN A 1 139 ? 13.864 -0.125 -9.678 1.00 98.75 139 GLN A O 1
ATOM 1062 N N . LEU A 1 140 ? 12.743 -1.232 -8.061 1.00 98.50 140 LEU A N 1
ATOM 1063 C CA . LEU A 1 140 ? 12.625 -0.092 -7.158 1.00 98.50 140 LEU A CA 1
ATOM 1064 C C . LEU A 1 140 ? 14.017 0.360 -6.706 1.00 98.50 140 LEU A C 1
ATOM 1066 O O . LEU A 1 140 ? 14.791 -0.464 -6.223 1.00 98.50 140 LEU A O 1
ATOM 1070 N N . ASN A 1 141 ? 14.290 1.660 -6.798 1.00 96.44 141 ASN A N 1
ATOM 1071 C CA . ASN A 1 141 ? 15.516 2.291 -6.317 1.00 96.44 141 ASN A CA 1
ATOM 1072 C C . ASN A 1 141 ? 15.256 3.135 -5.065 1.00 96.44 141 ASN A C 1
ATOM 1074 O O . ASN A 1 141 ? 15.773 2.844 -3.984 1.00 96.44 141 ASN A O 1
ATOM 1078 N N . THR A 1 142 ? 14.404 4.155 -5.183 1.00 96.50 142 THR A N 1
ATOM 1079 C CA . THR A 1 142 ? 14.121 5.112 -4.104 1.00 96.50 142 THR A CA 1
ATOM 1080 C C . THR A 1 142 ? 12.631 5.419 -3.986 1.00 96.50 142 THR A C 1
ATOM 1082 O O . THR A 1 142 ? 11.827 5.075 -4.854 1.00 96.50 142 THR A O 1
ATOM 1085 N N . ARG A 1 143 ? 12.255 6.064 -2.881 1.00 96.94 143 ARG A N 1
ATOM 1086 C CA . ARG A 1 143 ? 10.913 6.591 -2.627 1.00 96.94 143 ARG A CA 1
ATOM 1087 C C . ARG A 1 143 ? 10.985 8.053 -2.202 1.00 96.94 143 ARG A C 1
ATOM 1089 O O . ARG A 1 143 ? 11.922 8.453 -1.510 1.00 96.94 143 ARG A O 1
ATOM 1096 N N . ASN A 1 144 ? 9.955 8.804 -2.563 1.00 97.12 144 ASN A N 1
ATOM 1097 C CA . ASN A 1 144 ? 9.739 10.196 -2.192 1.00 97.12 144 ASN A CA 1
ATOM 1098 C C . ASN A 1 144 ? 8.273 10.366 -1.804 1.00 97.12 144 ASN A C 1
ATOM 1100 O O . ASN A 1 144 ? 7.406 10.379 -2.678 1.00 97.12 144 ASN A O 1
ATOM 1104 N N . TRP A 1 145 ? 7.993 10.475 -0.510 1.00 97.56 145 TRP A N 1
ATOM 1105 C CA . TRP A 1 145 ? 6.646 10.652 0.023 1.00 97.56 145 TRP A CA 1
ATOM 1106 C C . TRP A 1 145 ? 6.384 12.092 0.413 1.00 97.56 145 TRP A C 1
ATOM 1108 O O . TRP A 1 145 ? 7.259 12.756 0.959 1.00 97.56 145 TRP A O 1
ATOM 1118 N N . ASN A 1 146 ? 5.151 12.519 0.175 1.00 97.62 146 ASN A N 1
ATOM 1119 C CA . ASN A 1 146 ? 4.600 13.796 0.588 1.00 97.62 146 ASN A CA 1
ATOM 1120 C C . ASN A 1 146 ? 3.399 13.511 1.495 1.00 97.62 146 ASN A C 1
ATOM 1122 O O . ASN A 1 146 ? 2.410 12.922 1.043 1.00 97.62 146 ASN A O 1
ATOM 1126 N N . LEU A 1 147 ? 3.479 13.928 2.755 1.00 95.62 147 LEU A N 1
ATOM 1127 C CA . LEU A 1 147 ? 2.396 13.822 3.724 1.00 95.62 147 LEU A CA 1
ATOM 1128 C C . LEU A 1 147 ? 1.816 15.215 3.953 1.00 95.62 147 LEU A C 1
ATOM 1130 O O . LEU A 1 147 ? 2.508 16.118 4.417 1.00 95.62 147 LEU A O 1
ATOM 1134 N N . GLN A 1 148 ? 0.553 15.394 3.585 1.00 95.00 148 GLN A N 1
ATOM 1135 C CA . GLN A 1 148 ? -0.148 16.661 3.741 1.00 95.00 148 GLN A CA 1
ATOM 1136 C C . GLN A 1 148 ? -0.796 16.727 5.120 1.00 9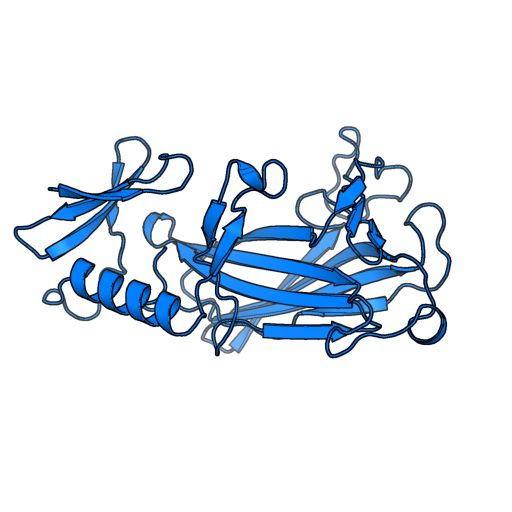5.00 148 GLN A C 1
ATOM 1138 O O . GLN A 1 148 ? -1.409 15.753 5.561 1.00 95.00 148 GLN A O 1
ATOM 1143 N N . ASN A 1 149 ? -0.693 17.880 5.779 1.00 92.00 149 ASN A N 1
ATOM 1144 C CA . ASN A 1 149 ? -1.343 18.138 7.056 1.00 92.00 149 ASN A CA 1
ATOM 1145 C C . ASN A 1 149 ? -2.620 18.998 6.925 1.00 92.00 149 ASN A C 1
ATOM 1147 O O . ASN A 1 149 ? -2.925 19.549 5.865 1.00 92.00 149 ASN A O 1
ATOM 1151 N N . THR A 1 150 ? -3.369 19.136 8.020 1.00 88.44 150 THR A N 1
ATOM 1152 C CA . THR A 1 150 ? -4.625 19.904 8.110 1.00 88.44 150 THR A CA 1
ATOM 1153 C C . THR A 1 150 ? -4.463 21.395 7.825 1.00 88.44 150 THR A C 1
ATOM 1155 O O . THR A 1 150 ? -5.431 22.047 7.450 1.00 88.44 150 THR A O 1
ATOM 1158 N N . GLN A 1 151 ? -3.254 21.939 7.974 1.00 89.81 151 GLN A N 1
ATOM 1159 C CA . GLN A 1 151 ? -2.921 23.333 7.672 1.00 89.81 151 GLN A CA 1
ATOM 1160 C C . GLN A 1 151 ? -2.402 23.514 6.234 1.00 89.81 151 GLN A C 1
ATOM 1162 O O . GLN A 1 151 ? -1.996 24.610 5.858 1.00 89.81 151 GLN A O 1
ATOM 1167 N N . GLY A 1 152 ? -2.386 22.447 5.428 1.00 88.69 152 GLY A N 1
ATOM 1168 C CA . GLY A 1 152 ? -1.870 22.456 4.058 1.00 88.69 152 GLY A CA 1
ATOM 1169 C C . GLY A 1 152 ? -0.345 22.347 3.942 1.00 88.69 152 GLY A C 1
ATOM 1170 O O . GLY A 1 152 ? 0.172 22.355 2.827 1.00 88.69 152 GLY A O 1
ATOM 1171 N N . GLY A 1 153 ? 0.383 22.212 5.053 1.00 93.25 153 GLY A N 1
ATOM 1172 C CA . GLY A 1 153 ? 1.820 21.941 5.046 1.00 93.25 153 GLY A CA 1
ATOM 1173 C C . GLY A 1 153 ? 2.132 20.533 4.534 1.00 93.25 153 GLY A C 1
ATOM 1174 O O . GLY A 1 153 ? 1.335 19.611 4.714 1.00 93.25 153 GLY A O 1
ATOM 1175 N N . ILE A 1 154 ? 3.299 20.373 3.904 1.00 95.44 154 ILE A N 1
ATOM 1176 C CA . ILE A 1 154 ? 3.770 19.097 3.355 1.00 95.44 154 ILE A CA 1
ATOM 1177 C C . ILE A 1 154 ? 5.037 18.671 4.094 1.00 95.44 154 ILE A C 1
ATOM 1179 O O . ILE A 1 154 ? 6.046 19.374 4.064 1.00 95.44 154 ILE A O 1
ATOM 1183 N N . GLU A 1 155 ? 4.992 17.499 4.718 1.00 94.62 155 GLU A N 1
ATOM 1184 C CA . GLU A 1 155 ? 6.170 16.789 5.206 1.00 94.62 155 GLU A CA 1
ATOM 1185 C C . GLU A 1 155 ? 6.698 15.867 4.102 1.00 94.62 155 GLU A C 1
ATOM 1187 O O . GLU A 1 155 ? 5.928 15.142 3.467 1.00 94.62 155 GLU A O 1
ATOM 1192 N N . GLN A 1 156 ? 8.010 15.892 3.865 1.00 95.44 156 GLN A N 1
ATOM 1193 C CA . GLN A 1 156 ? 8.650 15.077 2.836 1.00 95.44 156 GLN A CA 1
ATOM 1194 C C . GLN A 1 156 ? 9.533 13.995 3.440 1.00 95.44 156 GLN A C 1
ATOM 1196 O O . GLN A 1 156 ? 10.361 14.259 4.311 1.00 95.44 156 GLN A O 1
ATOM 1201 N N . VAL A 1 157 ? 9.403 12.777 2.917 1.00 94.00 157 VAL A N 1
ATOM 1202 C CA . VAL A 1 157 ? 10.237 11.636 3.300 1.00 94.00 157 VAL A CA 1
ATOM 1203 C C . VAL A 1 157 ? 10.899 11.060 2.058 1.00 94.00 157 VAL A C 1
ATOM 1205 O O . VAL A 1 157 ? 10.232 10.500 1.191 1.00 94.00 157 VAL A O 1
ATOM 1208 N N . HIS A 1 158 ? 12.226 11.138 2.004 1.00 94.25 158 HIS A N 1
ATOM 1209 C CA . HIS A 1 158 ? 13.038 10.516 0.962 1.00 94.25 158 HIS A CA 1
ATOM 1210 C C . HIS A 1 158 ? 13.835 9.333 1.522 1.00 94.25 158 HIS A C 1
ATOM 1212 O O . HIS A 1 158 ? 14.323 9.378 2.654 1.00 94.25 158 HIS A O 1
ATOM 1218 N N . GLY A 1 159 ? 14.003 8.268 0.738 1.00 92.38 159 GLY A N 1
ATOM 1219 C CA . GLY A 1 159 ? 14.912 7.187 1.113 1.00 92.38 159 GLY A CA 1
ATOM 1220 C C . GLY A 1 159 ? 15.036 6.065 0.091 1.00 92.38 159 GLY A C 1
ATOM 1221 O O . GLY A 1 159 ? 14.285 5.986 -0.879 1.00 92.38 159 GLY A O 1
ATOM 1222 N N . SER A 1 160 ? 15.981 5.158 0.343 1.00 94.06 160 SER A N 1
ATOM 1223 C CA . SER A 1 160 ? 16.228 3.998 -0.527 1.00 94.06 160 SER A CA 1
ATOM 1224 C C . SER A 1 160 ? 15.184 2.907 -0.309 1.00 94.06 160 SER A C 1
ATOM 1226 O O . SER A 1 160 ? 14.842 2.605 0.841 1.00 94.06 160 SER A O 1
ATOM 1228 N N . GLY A 1 161 ? 14.711 2.297 -1.398 1.00 94.44 161 GLY A N 1
ATOM 1229 C CA . GLY A 1 161 ? 13.731 1.211 -1.379 1.00 94.44 161 GLY A CA 1
ATOM 1230 C C . GLY A 1 161 ? 12.493 1.528 -0.535 1.00 94.44 161 GLY A C 1
ATOM 1231 O O . GLY A 1 161 ? 12.170 2.688 -0.283 1.00 94.44 161 GLY A O 1
ATOM 1232 N N . VAL A 1 162 ? 11.822 0.489 -0.039 1.00 94.06 162 VAL A N 1
ATOM 1233 C CA . VAL A 1 162 ? 10.748 0.578 0.968 1.00 94.06 162 VAL A CA 1
ATOM 1234 C C . VAL A 1 162 ? 10.989 -0.473 2.046 1.00 94.06 162 VAL A C 1
ATOM 1236 O O . VAL A 1 162 ? 11.100 -1.649 1.727 1.00 94.06 162 VAL A O 1
ATOM 1239 N N . VAL A 1 163 ? 11.115 -0.077 3.319 1.00 90.56 163 VAL A N 1
ATOM 1240 C CA . VAL A 1 163 ? 11.387 -0.993 4.459 1.00 90.56 163 VAL A CA 1
ATOM 1241 C C . VAL A 1 163 ? 12.526 -1.999 4.197 1.00 90.56 163 VAL A C 1
ATOM 1243 O O . VAL A 1 163 ? 12.429 -3.186 4.506 1.00 90.56 163 VAL A O 1
ATOM 1246 N N . GLY A 1 164 ? 13.605 -1.527 3.561 1.00 91.62 164 GLY A N 1
ATOM 1247 C CA . GLY A 1 164 ? 14.756 -2.356 3.182 1.00 91.62 164 GLY A CA 1
ATOM 1248 C C . GLY A 1 164 ? 14.493 -3.325 2.019 1.00 91.62 164 GLY A C 1
ATOM 1249 O O . GLY A 1 164 ? 15.285 -4.239 1.795 1.00 91.62 164 GLY A O 1
ATOM 1250 N N . LYS A 1 165 ? 13.387 -3.171 1.282 1.00 95.19 165 LYS A N 1
ATOM 1251 C CA . LYS A 1 165 ? 13.019 -3.960 0.095 1.00 95.19 165 LYS A CA 1
ATOM 1252 C C . LYS A 1 165 ? 13.206 -3.160 -1.191 1.00 95.19 165 LYS A C 1
ATOM 1254 O O . LYS A 1 165 ? 12.951 -1.958 -1.222 1.00 95.19 165 LYS A O 1
ATOM 1259 N N . PHE A 1 166 ? 13.600 -3.868 -2.247 1.00 97.50 166 PHE A N 1
ATOM 1260 C CA . PHE A 1 166 ? 13.909 -3.340 -3.579 1.00 97.50 166 PHE A CA 1
ATOM 1261 C C . PHE A 1 166 ? 13.293 -4.24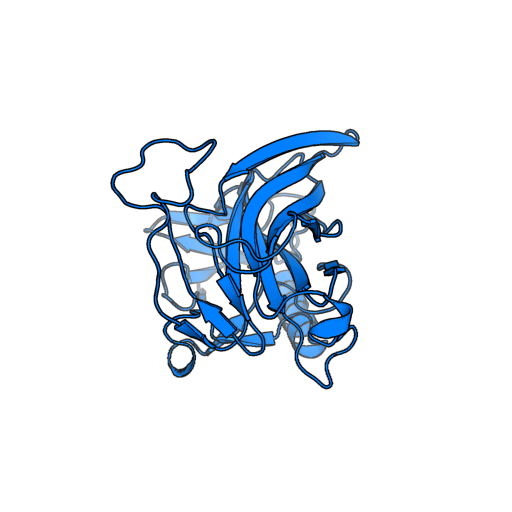9 -4.658 1.00 97.50 166 PHE A C 1
ATOM 1263 O O . PHE A 1 166 ? 14.029 -4.849 -5.441 1.00 97.50 166 PHE A O 1
ATOM 1270 N N . PRO A 1 167 ? 11.962 -4.451 -4.681 1.00 98.12 167 PRO A N 1
ATOM 1271 C CA . PRO A 1 167 ? 11.336 -5.415 -5.582 1.00 98.12 167 PRO A CA 1
ATOM 1272 C C . PRO A 1 167 ? 11.710 -5.158 -7.047 1.00 98.12 167 PRO A C 1
ATOM 1274 O O . PRO A 1 167 ? 11.621 -4.027 -7.529 1.00 98.12 167 PRO A O 1
ATOM 1277 N N . LEU A 1 168 ? 12.091 -6.222 -7.755 1.00 98.75 168 LEU A N 1
ATOM 1278 C CA . LEU A 1 168 ? 12.214 -6.218 -9.211 1.00 98.75 168 LEU A CA 1
ATOM 1279 C C . LEU A 1 168 ? 10.904 -6.729 -9.801 1.00 98.75 168 LEU A C 1
ATOM 1281 O O . LEU A 1 168 ? 10.568 -7.902 -9.643 1.00 98.75 168 LEU A O 1
ATOM 1285 N N . LEU A 1 169 ? 10.150 -5.843 -10.439 1.00 98.81 169 LEU A N 1
ATOM 1286 C CA . LEU A 1 169 ? 8.846 -6.132 -11.020 1.00 98.81 169 LEU A CA 1
ATOM 1287 C C . LEU A 1 169 ? 8.991 -6.738 -12.415 1.00 98.81 169 LEU A C 1
ATOM 1289 O O . LEU A 1 169 ? 9.884 -6.369 -13.178 1.00 98.81 169 LEU A O 1
ATOM 1293 N N . ARG A 1 170 ? 8.071 -7.639 -12.746 1.00 98.06 170 ARG A N 1
ATOM 1294 C CA . ARG A 1 170 ? 7.879 -8.237 -14.071 1.00 98.06 170 ARG A CA 1
ATOM 1295 C C . ARG A 1 170 ? 6.388 -8.499 -14.280 1.00 98.06 170 ARG A C 1
ATOM 1297 O O . ARG A 1 170 ? 5.625 -8.491 -13.315 1.00 98.06 170 ARG A O 1
ATOM 1304 N N . GLU A 1 171 ? 5.958 -8.753 -15.509 1.00 97.50 171 GLU A N 1
ATOM 1305 C CA . GLU A 1 171 ? 4.575 -9.192 -15.721 1.00 97.50 171 GLU A CA 1
ATOM 1306 C C . GLU A 1 171 ? 4.270 -10.452 -14.891 1.00 97.50 171 GLU A C 1
ATOM 1308 O O . GLU A 1 171 ? 5.085 -11.373 -14.785 1.00 97.50 171 GLU A O 1
ATOM 1313 N N . GLY A 1 172 ? 3.111 -10.454 -14.231 1.00 96.31 172 GLY A N 1
ATOM 1314 C CA . GLY A 1 172 ? 2.646 -11.562 -13.398 1.00 96.31 172 GLY A CA 1
ATOM 1315 C C . GLY A 1 172 ? 3.387 -11.769 -12.070 1.00 96.31 172 GLY A C 1
ATOM 1316 O O . GLY A 1 172 ? 3.073 -12.731 -11.363 1.00 96.31 172 GLY A O 1
ATOM 1317 N N . GLY A 1 173 ? 4.351 -10.921 -11.683 1.00 96.94 173 GLY A N 1
ATOM 1318 C CA . GLY A 1 173 ? 5.073 -11.127 -10.427 1.00 96.94 173 GLY A CA 1
ATOM 1319 C C . GLY A 1 173 ? 6.204 -10.154 -10.111 1.00 96.94 173 GLY A C 1
ATOM 1320 O O . GLY A 1 173 ? 6.373 -9.098 -10.714 1.00 96.94 173 GLY A O 1
ATOM 1321 N N . TYR A 1 174 ? 7.028 -10.538 -9.142 1.00 98.25 174 TYR A N 1
ATOM 1322 C CA . TYR A 1 174 ? 8.209 -9.777 -8.747 1.00 98.25 174 TYR A CA 1
ATOM 1323 C C . TYR A 1 174 ? 9.272 -10.674 -8.109 1.00 98.25 174 TYR A C 1
ATOM 1325 O O . TYR A 1 174 ? 8.979 -11.758 -7.604 1.00 98.25 174 TYR A O 1
ATOM 1333 N N . ARG A 1 175 ? 10.522 -10.214 -8.084 1.00 97.88 175 ARG A N 1
ATOM 1334 C CA . ARG A 1 175 ? 11.594 -10.785 -7.260 1.00 97.88 175 ARG A CA 1
ATOM 1335 C C . ARG A 1 175 ? 11.749 -9.945 -5.996 1.00 97.88 175 ARG A C 1
ATOM 1337 O O . ARG A 1 175 ? 11.882 -8.725 -6.069 1.00 97.88 175 ARG A O 1
ATOM 1344 N N . GLY A 1 176 ? 11.665 -10.586 -4.833 1.00 96.06 176 GLY A N 1
ATOM 1345 C CA . GLY A 1 176 ? 11.624 -9.921 -3.528 1.00 96.06 176 GLY A CA 1
ATOM 1346 C C . GLY A 1 176 ? 12.992 -9.499 -2.993 1.00 96.06 176 GLY A C 1
ATOM 1347 O O . GLY A 1 176 ? 13.351 -9.929 -1.896 1.00 96.06 176 GLY A O 1
ATOM 1348 N N . ASP A 1 177 ? 13.746 -8.710 -3.756 1.00 96.81 177 ASP A N 1
ATOM 1349 C CA . ASP A 1 177 ? 15.100 -8.290 -3.380 1.00 96.81 177 ASP A CA 1
ATOM 1350 C C . ASP A 1 177 ? 15.086 -7.384 -2.145 1.00 96.81 177 ASP A C 1
ATOM 1352 O O . ASP A 1 177 ? 14.109 -6.679 -1.852 1.00 96.81 177 ASP A O 1
ATOM 1356 N N . SER A 1 178 ? 16.184 -7.406 -1.397 1.00 93.94 178 SER A N 1
ATOM 1357 C CA . SER A 1 178 ? 16.303 -6.652 -0.153 1.00 93.94 178 SER A CA 1
ATOM 1358 C C . SER A 1 178 ? 17.713 -6.164 0.102 1.00 93.94 178 SER A C 1
ATOM 1360 O O . SER A 1 178 ? 18.680 -6.754 -0.368 1.00 93.94 178 SER A O 1
ATOM 1362 N N . GLN A 1 179 ? 17.816 -5.106 0.896 1.00 90.56 179 GLN A N 1
ATOM 1363 C CA . GLN A 1 179 ? 19.081 -4.619 1.416 1.00 90.56 179 GLN A CA 1
ATOM 1364 C C . GLN A 1 179 ? 19.838 -5.748 2.114 1.00 90.56 179 GLN A C 1
ATOM 1366 O O . GLN A 1 179 ? 19.280 -6.491 2.929 1.00 90.56 179 GLN A O 1
ATOM 1371 N N . SER A 1 180 ? 21.124 -5.852 1.805 1.00 85.44 180 SER A N 1
ATOM 1372 C CA . SER A 1 180 ? 22.020 -6.776 2.469 1.00 85.44 180 SER A CA 1
ATOM 1373 C C . SER A 1 180 ? 22.145 -6.408 3.939 1.00 85.44 180 SER A C 1
ATOM 1375 O O . SER A 1 180 ? 22.304 -5.237 4.286 1.00 85.44 180 SER A O 1
ATOM 1377 N N . ARG A 1 181 ? 22.181 -7.419 4.813 1.00 76.19 181 ARG A N 1
ATOM 1378 C CA . ARG A 1 181 ? 22.385 -7.237 6.265 1.00 76.19 181 ARG A CA 1
ATOM 1379 C C . ARG A 1 181 ? 23.707 -6.546 6.616 1.00 76.19 181 ARG A C 1
ATOM 1381 O O . ARG A 1 181 ? 23.908 -6.154 7.755 1.00 76.19 181 ARG A O 1
ATOM 1388 N N . ARG A 1 182 ? 24.621 -6.429 5.649 1.00 69.38 182 ARG A N 1
ATOM 1389 C CA . ARG A 1 182 ? 25.909 -5.739 5.790 1.00 69.38 182 ARG A CA 1
ATOM 1390 C C . ARG A 1 182 ? 25.792 -4.217 5.637 1.00 69.38 182 ARG A C 1
ATOM 1392 O O . ARG A 1 182 ? 26.745 -3.505 5.936 1.00 69.38 182 ARG A O 1
ATOM 1399 N N . CYS A 1 183 ? 24.656 -3.709 5.158 1.00 65.88 183 CYS A N 1
ATOM 1400 C CA . CYS A 1 183 ? 24.426 -2.285 4.948 1.00 65.88 183 CYS A CA 1
ATOM 1401 C C . CYS A 1 183 ? 23.701 -1.677 6.156 1.00 65.88 183 CYS A C 1
ATOM 1403 O O . CYS A 1 183 ? 22.638 -2.155 6.537 1.00 65.88 183 CYS A O 1
ATOM 1405 N N . HIS A 1 184 ? 24.266 -0.611 6.728 1.00 63.81 184 HIS A N 1
ATOM 1406 C CA . HIS A 1 184 ? 23.694 0.113 7.872 1.00 63.81 184 HIS A CA 1
ATOM 1407 C C . HIS A 1 184 ? 23.179 1.512 7.489 1.00 63.81 184 HIS A C 1
ATOM 1409 O O . HIS A 1 184 ? 22.861 2.313 8.365 1.00 63.81 184 HIS A O 1
ATOM 1415 N N . THR A 1 185 ? 23.124 1.843 6.194 1.00 65.00 185 THR A N 1
ATOM 1416 C CA . THR A 1 185 ? 22.699 3.170 5.729 1.00 65.00 185 THR A CA 1
ATOM 1417 C C . THR A 1 185 ? 21.250 3.148 5.247 1.00 65.00 185 THR A C 1
ATOM 1419 O O . THR A 1 185 ? 20.813 2.229 4.555 1.00 65.00 185 THR A O 1
ATOM 1422 N N . ASN A 1 186 ? 20.496 4.192 5.601 1.00 57.41 186 ASN A N 1
ATOM 1423 C CA . ASN A 1 186 ? 19.116 4.394 5.137 1.00 57.41 186 ASN A CA 1
ATOM 1424 C C . ASN A 1 186 ? 19.042 5.230 3.841 1.00 57.41 186 ASN A C 1
ATOM 1426 O O . ASN A 1 186 ? 17.989 5.316 3.203 1.00 57.41 186 ASN A O 1
ATOM 1430 N N . ILE A 1 187 ? 20.163 5.830 3.432 1.00 62.06 187 ILE A N 1
ATOM 1431 C CA . ILE A 1 187 ? 20.280 6.724 2.277 1.00 62.06 187 ILE A CA 1
ATOM 1432 C C . ILE A 1 187 ? 21.367 6.174 1.353 1.00 62.06 187 ILE A C 1
ATOM 1434 O O . ILE A 1 187 ? 22.465 5.864 1.812 1.00 62.06 187 ILE A O 1
ATOM 1438 N N . GLY A 1 188 ? 21.037 6.041 0.066 1.00 67.12 188 GLY A N 1
ATOM 1439 C CA . GLY A 1 188 ? 21.963 5.612 -0.977 1.00 67.12 188 GLY A CA 1
ATOM 1440 C C . GLY A 1 188 ? 22.470 4.183 -0.797 1.00 67.12 188 GLY A C 1
ATOM 1441 O O . GLY A 1 188 ? 23.669 3.988 -0.631 1.00 67.12 188 GLY A O 1
ATOM 1442 N N . VAL A 1 189 ? 21.579 3.184 -0.823 1.00 78.75 189 VAL A N 1
ATOM 1443 C CA . VAL A 1 189 ? 21.991 1.767 -0.842 1.00 78.75 189 VAL A CA 1
ATOM 1444 C C . VAL A 1 189 ? 22.575 1.438 -2.222 1.00 78.75 189 VAL A C 1
ATOM 1446 O O . VAL A 1 189 ? 21.826 1.438 -3.199 1.00 78.75 189 VAL A O 1
ATOM 1449 N N . PRO A 1 190 ? 23.885 1.141 -2.345 1.00 83.38 190 PRO A N 1
ATOM 1450 C CA . PRO A 1 190 ? 24.471 0.805 -3.637 1.00 83.38 190 PRO A CA 1
ATOM 1451 C C . PRO A 1 190 ? 23.874 -0.490 -4.196 1.00 83.38 190 PRO A C 1
ATOM 1453 O O . PRO A 1 190 ? 23.566 -1.411 -3.441 1.00 83.38 190 PRO A O 1
ATOM 1456 N N . ALA A 1 191 ? 23.810 -0.622 -5.522 1.00 82.69 191 ALA A N 1
ATOM 1457 C CA . ALA A 1 191 ? 23.239 -1.801 -6.184 1.00 82.69 191 ALA A CA 1
ATOM 1458 C C . ALA A 1 191 ? 23.863 -3.143 -5.743 1.00 82.69 191 ALA A C 1
ATOM 1460 O O . ALA A 1 191 ? 23.173 -4.160 -5.641 1.00 82.69 191 ALA A O 1
ATOM 1461 N N . HIS A 1 192 ? 25.167 -3.162 -5.439 1.00 83.50 192 HIS A N 1
ATOM 1462 C CA . HIS A 1 192 ? 25.860 -4.364 -4.959 1.00 83.50 192 HIS A CA 1
ATOM 1463 C C . HIS A 1 192 ? 25.465 -4.766 -3.526 1.00 83.50 192 HIS A C 1
ATOM 1465 O O . HIS A 1 192 ? 25.693 -5.906 -3.134 1.00 83.50 192 HIS A O 1
ATOM 1471 N N . MET A 1 193 ? 24.843 -3.858 -2.766 1.00 87.56 193 MET A N 1
ATOM 1472 C CA . MET A 1 193 ? 24.319 -4.090 -1.415 1.00 87.56 193 MET A CA 1
ATOM 1473 C C . MET A 1 193 ? 22.835 -4.477 -1.418 1.00 87.56 193 MET A C 1
ATOM 1475 O O . MET A 1 193 ? 22.221 -4.528 -0.354 1.00 87.56 193 MET A O 1
ATOM 1479 N N . VAL A 1 194 ? 22.246 -4.741 -2.586 1.00 91.88 194 VAL A N 1
ATOM 1480 C CA . VAL A 1 194 ? 20.903 -5.315 -2.721 1.00 91.88 194 VAL A CA 1
ATOM 1481 C C . VAL A 1 194 ? 21.047 -6.784 -3.100 1.00 91.88 194 VAL A C 1
ATOM 1483 O O . VAL A 1 194 ? 21.591 -7.110 -4.158 1.00 91.88 194 VAL A O 1
ATOM 1486 N N . ASP A 1 195 ? 20.588 -7.667 -2.217 1.00 94.25 195 ASP A N 1
ATOM 1487 C CA . ASP A 1 195 ? 20.651 -9.115 -2.383 1.00 94.25 195 ASP A CA 1
ATOM 1488 C C . ASP A 1 195 ? 19.384 -9.622 -3.102 1.00 94.25 195 ASP A C 1
ATOM 1490 O O . ASP A 1 195 ? 18.266 -9.305 -2.668 1.00 94.25 195 ASP A O 1
ATOM 1494 N N . PRO A 1 196 ? 19.526 -10.416 -4.185 1.00 95.56 196 PRO A N 1
ATOM 1495 C CA . PRO A 1 196 ? 18.393 -10.997 -4.887 1.00 95.56 196 PRO A CA 1
ATOM 1496 C C . PRO A 1 196 ? 17.542 -11.888 -3.983 1.00 95.56 196 PRO A C 1
ATOM 1498 O O . PRO A 1 196 ? 18.053 -12.751 -3.266 1.00 95.56 196 PRO A O 1
ATOM 1501 N N . GLY A 1 197 ? 16.227 -11.692 -4.034 1.00 94.88 197 GLY A N 1
ATOM 1502 C CA . GLY A 1 197 ? 15.268 -12.501 -3.292 1.00 94.88 197 GLY A CA 1
ATOM 1503 C C . GLY A 1 197 ? 14.674 -13.648 -4.109 1.00 94.88 197 GLY A C 1
ATOM 1504 O O . GLY A 1 197 ? 15.065 -13.935 -5.240 1.00 94.88 197 GLY A O 1
ATOM 1505 N N . LYS A 1 198 ? 13.649 -14.292 -3.540 1.00 94.94 198 LYS A N 1
ATOM 1506 C CA . LYS A 1 198 ? 12.834 -15.274 -4.267 1.00 94.94 198 LYS A CA 1
ATOM 1507 C C . LYS A 1 198 ? 11.904 -14.580 -5.260 1.00 94.94 198 LYS A C 1
ATOM 1509 O O . LYS A 1 198 ? 11.365 -13.507 -4.982 1.00 94.94 198 LYS A O 1
ATOM 1514 N N . ASN A 1 199 ? 11.676 -15.248 -6.382 1.00 96.19 199 ASN A N 1
ATOM 1515 C CA . ASN A 1 199 ? 10.599 -14.926 -7.305 1.00 96.19 199 ASN A CA 1
ATOM 1516 C C . ASN A 1 199 ? 9.240 -15.229 -6.661 1.00 96.19 199 ASN A C 1
ATOM 1518 O O . ASN A 1 199 ? 9.071 -16.272 -6.031 1.00 96.19 199 ASN A O 1
ATOM 1522 N N . LYS A 1 200 ? 8.283 -14.325 -6.842 1.00 94.25 200 LYS A N 1
ATOM 1523 C CA . LYS A 1 200 ? 6.906 -14.409 -6.357 1.00 94.25 200 LYS A CA 1
ATOM 1524 C C . LYS A 1 200 ? 5.949 -14.014 -7.478 1.00 94.25 200 LYS A C 1
ATOM 1526 O O . LYS A 1 200 ? 6.314 -13.244 -8.367 1.00 94.25 200 LYS A O 1
ATOM 1531 N N . THR A 1 201 ? 4.741 -14.555 -7.446 1.00 93.31 201 THR A N 1
ATOM 1532 C CA . THR A 1 201 ? 3.663 -14.212 -8.377 1.00 93.31 201 THR A CA 1
ATOM 1533 C C . THR A 1 201 ? 2.824 -13.058 -7.831 1.00 93.31 201 THR A C 1
ATOM 1535 O O . THR A 1 201 ? 2.799 -12.802 -6.626 1.00 93.31 201 THR A O 1
ATOM 1538 N N . GLY A 1 202 ? 2.121 -12.367 -8.724 1.00 92.75 202 GLY A N 1
ATOM 1539 C CA . GLY A 1 202 ? 1.174 -11.313 -8.379 1.00 92.75 202 GLY A CA 1
ATOM 1540 C C . GLY A 1 202 ? 1.828 -9.999 -7.951 1.00 92.75 202 GLY A C 1
ATOM 1541 O O . GLY A 1 202 ? 2.837 -9.562 -8.502 1.00 92.75 202 GLY A O 1
ATOM 1542 N N . THR A 1 203 ? 1.202 -9.343 -6.982 1.00 95.12 203 THR A N 1
ATOM 1543 C CA . THR A 1 203 ? 1.470 -7.950 -6.612 1.00 95.12 203 THR A CA 1
ATOM 1544 C C . THR A 1 203 ? 2.475 -7.856 -5.468 1.00 95.12 203 THR A C 1
ATOM 1546 O O . THR A 1 203 ? 2.356 -8.558 -4.459 1.00 95.12 203 THR A O 1
ATOM 1549 N N . PHE A 1 204 ? 3.441 -6.945 -5.576 1.00 96.75 204 PHE A N 1
ATOM 1550 C CA . PHE A 1 204 ? 4.263 -6.565 -4.433 1.00 96.75 204 PHE A CA 1
ATOM 1551 C C . PH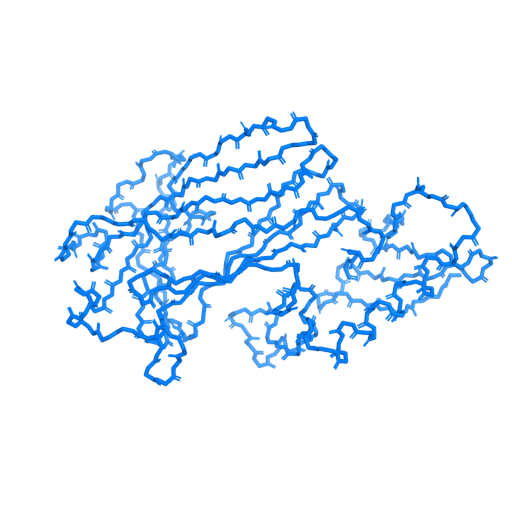E A 1 204 ? 3.465 -5.650 -3.501 1.00 96.75 204 PHE A C 1
ATOM 1553 O O . PHE A 1 204 ? 2.921 -4.634 -3.931 1.00 96.75 204 PHE A O 1
ATOM 1560 N N . VAL A 1 205 ? 3.409 -5.999 -2.217 1.00 95.56 205 VAL A N 1
ATOM 1561 C CA . VAL A 1 205 ? 2.695 -5.220 -1.203 1.00 95.56 205 VAL A CA 1
ATOM 1562 C C . VAL A 1 205 ? 3.705 -4.601 -0.249 1.00 95.56 205 VAL A C 1
ATOM 1564 O O . VAL A 1 205 ? 4.459 -5.308 0.420 1.00 95.56 205 VAL A O 1
ATOM 1567 N N . TYR A 1 206 ? 3.693 -3.275 -0.177 1.00 93.69 206 TYR A N 1
ATOM 1568 C CA . TYR A 1 206 ? 4.384 -2.497 0.840 1.00 93.69 206 TYR A CA 1
ATOM 1569 C C . TYR A 1 206 ? 3.357 -1.980 1.842 1.00 93.69 206 TYR A C 1
ATOM 1571 O O . TYR A 1 206 ? 2.373 -1.355 1.456 1.00 93.69 206 TYR A O 1
ATOM 1579 N N . GLN A 1 207 ? 3.586 -2.246 3.124 1.00 93.69 207 GLN A N 1
ATOM 1580 C CA . GLN A 1 207 ? 2.792 -1.716 4.225 1.00 93.69 207 GLN A CA 1
ATOM 1581 C C . GLN A 1 207 ? 3.707 -1.038 5.234 1.00 93.69 207 GLN A C 1
ATOM 1583 O O . GLN A 1 207 ? 4.815 -1.508 5.503 1.00 93.69 207 GLN A O 1
ATOM 1588 N N . SER A 1 208 ? 3.243 0.081 5.772 1.00 94.56 208 SER A N 1
ATOM 1589 C CA . SER A 1 208 ? 3.925 0.839 6.814 1.00 94.56 208 SER A CA 1
ATOM 1590 C C . SER A 1 208 ? 2.899 1.719 7.526 1.00 94.56 208 SER A C 1
ATOM 1592 O O . SER A 1 208 ? 1.708 1.681 7.214 1.00 94.56 208 SER A O 1
ATOM 1594 N N . GLN A 1 209 ? 3.357 2.479 8.512 1.00 94.00 209 GLN A N 1
ATOM 1595 C CA . GLN A 1 209 ? 2.510 3.366 9.291 1.00 94.00 209 GLN A CA 1
ATOM 1596 C C . GLN A 1 209 ? 3.048 4.793 9.322 1.00 94.00 209 GLN A C 1
ATOM 1598 O O . GLN A 1 209 ? 4.242 5.021 9.118 1.00 94.00 209 GLN A O 1
ATOM 1603 N N . THR A 1 210 ? 2.149 5.738 9.566 1.00 92.56 210 THR A N 1
ATOM 1604 C CA . THR A 1 210 ? 2.461 7.135 9.883 1.00 92.56 210 THR A CA 1
ATOM 1605 C C . THR A 1 210 ? 1.613 7.593 11.067 1.00 92.56 210 THR A C 1
ATOM 1607 O O . THR A 1 210 ? 0.586 6.981 11.364 1.00 92.56 210 THR A O 1
ATOM 1610 N N . GLN A 1 211 ? 2.052 8.628 11.777 1.00 89.75 211 GLN A N 1
ATOM 1611 C CA . GLN A 1 211 ? 1.334 9.147 12.937 1.00 89.75 211 GLN A CA 1
ATOM 1612 C C . GLN A 1 211 ? -0.022 9.737 12.516 1.00 89.75 211 GLN A C 1
ATOM 1614 O O . GLN A 1 211 ? -0.101 10.496 11.553 1.00 89.75 211 GLN A O 1
ATOM 1619 N N . ALA A 1 212 ? -1.084 9.395 13.245 1.00 83.88 212 ALA A N 1
ATOM 1620 C CA . ALA A 1 212 ? -2.401 9.990 13.047 1.00 83.88 212 ALA A CA 1
ATOM 1621 C C . ALA A 1 212 ? -2.504 11.353 13.755 1.00 83.88 212 ALA A C 1
ATOM 1623 O O . ALA A 1 212 ? -1.723 11.670 14.654 1.00 83.88 212 ALA A O 1
ATOM 1624 N N . GLY A 1 213 ? -3.494 12.164 13.375 1.00 82.25 213 GLY A N 1
ATOM 1625 C CA . GLY A 1 213 ? -3.763 13.459 14.003 1.00 82.25 213 GLY A CA 1
ATOM 1626 C C . GLY A 1 213 ? -3.864 14.576 12.977 1.00 82.25 213 GLY A C 1
ATOM 1627 O O . GLY A 1 213 ? -4.947 14.848 12.472 1.00 82.25 213 GLY A O 1
ATOM 1628 N N . SER A 1 214 ? -2.742 15.233 12.675 1.00 85.56 214 SER A N 1
ATOM 1629 C CA . SER A 1 214 ? -2.716 16.378 11.758 1.00 85.56 214 SER A CA 1
ATOM 1630 C C . SER A 1 214 ? -2.579 15.997 10.287 1.00 85.56 214 SER A C 1
ATOM 1632 O O . SER A 1 214 ? -2.760 16.867 9.447 1.00 85.56 214 SER A O 1
ATOM 1634 N N . LEU A 1 215 ? -2.262 14.745 9.951 1.00 90.81 215 LEU A N 1
ATOM 1635 C CA . LEU A 1 215 ? -2.099 14.308 8.564 1.00 90.81 215 LEU A CA 1
ATOM 1636 C C . LEU A 1 215 ? -3.446 13.977 7.913 1.00 90.81 215 LEU A C 1
ATOM 1638 O O . LEU A 1 215 ? -4.293 13.332 8.524 1.00 90.81 215 LEU A O 1
ATOM 1642 N N . THR A 1 216 ? -3.629 14.407 6.665 1.00 91.94 216 THR A N 1
ATOM 1643 C CA . THR A 1 216 ? -4.893 14.284 5.918 1.00 91.94 216 THR A CA 1
ATOM 1644 C C . THR A 1 216 ? -4.753 13.502 4.618 1.00 91.94 216 THR A C 1
ATOM 1646 O O . THR A 1 216 ? -5.713 12.860 4.191 1.00 91.94 216 THR A O 1
ATOM 1649 N N . ALA A 1 217 ? -3.575 13.508 3.991 1.00 94.56 217 ALA A N 1
ATOM 1650 C CA . ALA A 1 217 ? -3.331 12.781 2.751 1.00 94.56 217 ALA A CA 1
ATOM 1651 C C . ALA A 1 217 ? -1.878 12.319 2.623 1.00 94.56 217 ALA A C 1
ATOM 1653 O O . ALA A 1 217 ? -0.953 12.936 3.155 1.00 94.56 217 ALA A O 1
ATOM 1654 N N . PHE A 1 218 ? -1.689 11.245 1.862 1.00 96.56 218 PHE A N 1
ATOM 1655 C CA . PHE A 1 218 ? -0.388 10.711 1.480 1.00 96.56 218 PHE A CA 1
ATOM 1656 C C . PHE A 1 218 ? -0.294 10.664 -0.044 1.00 96.56 218 PHE A C 1
ATOM 1658 O O . PHE A 1 218 ? -1.226 10.227 -0.718 1.00 96.56 218 PHE A O 1
ATOM 1665 N N . SER A 1 219 ? 0.841 11.081 -0.596 1.00 98.06 219 SER A N 1
ATOM 1666 C CA . SER A 1 219 ? 1.150 10.983 -2.025 1.00 98.06 219 SER A CA 1
ATOM 1667 C C . SER A 1 219 ? 2.657 10.856 -2.247 1.00 98.06 219 SER A C 1
ATOM 1669 O O . SER A 1 219 ? 3.436 10.801 -1.293 1.00 98.06 219 SER A O 1
ATOM 1671 N N . GLY A 1 220 ? 3.089 10.826 -3.505 1.00 98.25 220 GLY A N 1
ATOM 1672 C CA . GLY A 1 220 ? 4.499 10.939 -3.850 1.00 98.25 220 GLY A CA 1
ATOM 1673 C C . GLY A 1 220 ? 4.854 10.144 -5.092 1.00 98.25 220 GLY A C 1
ATOM 1674 O O . GLY A 1 220 ? 4.053 10.017 -6.016 1.00 98.25 220 GLY A O 1
ATOM 1675 N N . HIS A 1 221 ? 6.066 9.605 -5.122 1.00 98.62 221 HIS A N 1
ATOM 1676 C CA . HIS A 1 221 ? 6.503 8.715 -6.187 1.00 98.62 221 HIS A CA 1
ATOM 1677 C C . HIS A 1 221 ? 7.594 7.757 -5.713 1.00 98.62 221 HIS A C 1
ATOM 1679 O O . HIS A 1 221 ? 8.266 7.970 -4.703 1.00 98.62 221 HIS A O 1
ATOM 1685 N N . MET A 1 222 ? 7.779 6.700 -6.490 1.00 98.44 222 MET A N 1
ATOM 1686 C CA . MET A 1 222 ? 8.897 5.776 -6.377 1.00 98.44 222 MET A CA 1
ATOM 1687 C C . MET A 1 222 ? 9.734 5.857 -7.638 1.00 98.44 222 MET A C 1
ATOM 1689 O O . MET A 1 222 ? 9.187 5.815 -8.737 1.00 98.44 222 MET A O 1
ATOM 1693 N N . GLU A 1 223 ? 11.046 5.930 -7.491 1.00 98.31 223 GLU A N 1
ATOM 1694 C CA . GLU A 1 223 ? 11.946 5.842 -8.630 1.00 98.31 223 GLU A CA 1
ATOM 1695 C C . GLU A 1 223 ? 12.246 4.373 -8.928 1.00 98.31 223 GLU A C 1
ATOM 1697 O O . GLU A 1 223 ? 12.708 3.626 -8.059 1.00 98.31 223 GLU A O 1
ATOM 1702 N N . PHE A 1 224 ? 11.993 3.964 -10.166 1.00 98.62 224 PHE A N 1
ATOM 1703 C CA . PHE A 1 224 ? 12.314 2.647 -10.692 1.00 98.62 224 PHE A CA 1
ATOM 1704 C C . PHE A 1 224 ? 13.392 2.748 -11.764 1.00 98.62 224 PHE A C 1
ATOM 1706 O O . PHE A 1 224 ? 13.433 3.705 -12.534 1.00 98.62 224 PHE A O 1
ATOM 1713 N N . ILE A 1 225 ? 14.230 1.719 -11.855 1.00 98.25 225 ILE A N 1
ATOM 1714 C CA . ILE A 1 225 ? 15.234 1.571 -12.910 1.00 98.25 225 ILE A CA 1
ATOM 1715 C C . ILE A 1 225 ? 14.816 0.412 -13.825 1.00 98.25 225 ILE A C 1
ATOM 1717 O O . ILE A 1 225 ? 14.602 -0.694 -13.320 1.00 98.25 225 ILE A O 1
ATOM 1721 N N . PRO A 1 226 ? 14.683 0.619 -15.149 1.00 98.62 226 PRO A N 1
ATOM 1722 C CA . PRO A 1 226 ? 14.540 -0.459 -16.125 1.00 98.62 226 PRO A CA 1
ATOM 1723 C C . PRO A 1 226 ? 15.621 -1.537 -15.969 1.00 98.62 226 PRO A C 1
ATOM 1725 O O . PRO A 1 226 ? 16.802 -1.225 -15.854 1.00 98.62 226 PRO A O 1
ATOM 1728 N N . GLY A 1 227 ? 15.258 -2.816 -16.030 1.00 98.25 227 GLY A N 1
ATOM 1729 C CA . GLY A 1 227 ? 16.159 -3.934 -15.744 1.00 98.25 227 GLY A CA 1
ATOM 1730 C C . GLY A 1 227 ? 16.277 -4.187 -14.242 1.00 98.25 227 GLY A C 1
ATOM 1731 O O . GLY A 1 227 ? 15.262 -4.320 -13.550 1.00 98.25 227 GLY A O 1
ATOM 1732 N N . SER A 1 228 ? 17.511 -4.287 -13.751 1.00 97.62 228 SER A N 1
ATOM 1733 C CA . SER A 1 228 ? 17.827 -4.409 -12.325 1.00 97.62 228 SER A CA 1
ATOM 1734 C C . SER A 1 228 ? 18.754 -3.279 -11.879 1.00 97.62 228 SER A C 1
ATOM 1736 O O . SER A 1 228 ? 19.408 -2.652 -12.704 1.00 97.62 228 SER A O 1
ATOM 1738 N N . LEU A 1 229 ? 18.875 -3.043 -10.571 1.00 96.00 229 LEU A N 1
ATOM 1739 C CA . LEU A 1 229 ? 19.812 -2.043 -10.041 1.00 96.00 229 LEU A CA 1
ATOM 1740 C C . LEU A 1 229 ? 21.270 -2.351 -10.421 1.00 96.00 229 LEU A C 1
ATOM 1742 O O . LEU A 1 229 ? 22.074 -1.435 -10.549 1.00 96.00 229 LEU A O 1
ATOM 1746 N N . ARG A 1 230 ? 21.621 -3.637 -10.569 1.00 94.69 230 ARG A N 1
ATOM 1747 C CA . ARG A 1 230 ? 22.981 -4.087 -10.919 1.00 94.69 230 ARG A CA 1
ATOM 1748 C C . ARG A 1 230 ? 23.250 -4.031 -12.419 1.00 94.69 230 ARG A C 1
ATOM 1750 O O . ARG A 1 230 ? 24.369 -3.748 -12.824 1.00 94.69 230 ARG A O 1
ATOM 1757 N N . GLU A 1 231 ? 22.218 -4.291 -13.211 1.00 96.06 231 GLU A N 1
ATOM 1758 C CA . GLU A 1 231 ? 22.260 -4.302 -14.673 1.00 96.06 231 GLU A CA 1
ATOM 1759 C C . GLU A 1 231 ? 21.084 -3.464 -15.207 1.00 96.06 231 GLU A C 1
ATOM 1761 O O . GLU A 1 231 ? 20.037 -4.020 -15.573 1.00 96.06 231 GLU A O 1
ATOM 1766 N N . PRO A 1 232 ? 21.200 -2.121 -15.183 1.00 97.44 232 PRO A N 1
ATOM 1767 C CA . PRO A 1 232 ? 20.188 -1.239 -15.746 1.00 97.44 232 PRO A CA 1
ATOM 1768 C C . PRO A 1 232 ? 20.092 -1.414 -17.261 1.00 97.44 232 PRO A C 1
ATOM 1770 O O . PRO A 1 232 ? 21.104 -1.466 -17.954 1.00 97.44 232 PRO A O 1
ATOM 1773 N N . SER A 1 233 ? 18.870 -1.439 -17.786 1.00 97.75 233 SER A N 1
ATOM 1774 C CA . SER A 1 233 ? 18.599 -1.461 -19.235 1.00 97.75 233 SER A CA 1
ATOM 1775 C C . SER A 1 233 ? 18.161 -0.099 -19.786 1.00 97.75 233 SER A C 1
ATOM 1777 O O . SER A 1 233 ? 17.927 0.039 -20.982 1.00 97.75 233 SER A O 1
ATOM 1779 N N . GLY A 1 234 ? 18.055 0.921 -18.932 1.00 96.94 234 GLY A N 1
ATOM 1780 C CA . GLY A 1 234 ? 17.607 2.258 -19.311 1.00 96.94 234 GLY A CA 1
ATOM 1781 C C . GLY A 1 234 ? 17.650 3.252 -18.146 1.00 96.94 234 GLY A C 1
ATOM 1782 O O . GLY A 1 234 ? 18.016 2.876 -17.029 1.00 96.94 234 GLY A O 1
ATOM 1783 N N . PRO A 1 235 ? 17.285 4.524 -18.391 1.00 97.50 235 PRO A N 1
ATOM 1784 C CA . PRO A 1 235 ? 17.311 5.565 -17.369 1.00 97.50 235 PRO A CA 1
ATOM 1785 C C . PRO A 1 235 ? 16.215 5.361 -16.305 1.00 97.50 235 PRO A C 1
ATOM 1787 O O . PRO A 1 235 ? 15.148 4.819 -16.627 1.00 97.50 235 PRO A O 1
ATOM 1790 N N . PRO A 1 236 ? 16.436 5.829 -15.059 1.00 97.88 236 PRO A N 1
ATOM 1791 C CA . PRO A 1 236 ? 15.416 5.817 -14.017 1.00 97.88 236 PRO A CA 1
ATOM 1792 C C . PRO A 1 236 ? 14.148 6.583 -14.417 1.00 97.88 236 PRO A C 1
ATOM 1794 O O . PRO A 1 236 ? 14.185 7.509 -15.229 1.00 97.88 236 PRO A O 1
ATOM 1797 N N . PHE A 1 237 ? 13.013 6.206 -13.833 1.00 98.62 237 PHE A N 1
ATOM 1798 C CA . PHE A 1 237 ? 11.736 6.891 -14.016 1.00 98.62 237 PHE A CA 1
ATOM 1799 C C . PHE A 1 237 ? 10.891 6.849 -12.745 1.00 98.62 237 PHE A C 1
ATOM 1801 O O . PHE A 1 237 ? 10.965 5.909 -11.956 1.00 98.62 237 PHE A O 1
ATOM 1808 N N . ASN A 1 238 ? 10.037 7.856 -12.581 1.00 98.69 238 ASN A N 1
ATOM 1809 C CA . ASN A 1 238 ? 9.177 7.981 -11.413 1.00 98.69 238 ASN A CA 1
ATOM 1810 C C . ASN A 1 238 ? 7.818 7.338 -11.668 1.00 98.69 238 ASN A C 1
ATOM 1812 O O . ASN A 1 238 ? 7.082 7.765 -12.552 1.00 98.69 238 ASN A O 1
ATOM 1816 N N . VAL A 1 239 ? 7.476 6.341 -10.860 1.00 98.75 239 VAL A N 1
ATOM 1817 C CA . VAL A 1 239 ? 6.132 5.774 -10.760 1.00 98.75 239 VAL A CA 1
ATOM 1818 C C . VAL A 1 239 ? 5.354 6.580 -9.730 1.00 98.75 239 VAL A C 1
ATOM 1820 O O . VAL A 1 239 ? 5.726 6.633 -8.555 1.00 98.75 239 VAL A O 1
ATOM 1823 N N . VAL A 1 240 ? 4.283 7.230 -10.180 1.00 98.62 240 VAL A N 1
ATOM 1824 C CA . VAL A 1 240 ? 3.483 8.144 -9.357 1.00 98.62 240 VAL A CA 1
ATOM 1825 C C . VAL A 1 240 ? 2.643 7.367 -8.346 1.00 98.62 240 VAL A C 1
ATOM 1827 O O . VAL A 1 240 ? 2.053 6.342 -8.682 1.00 98.62 240 VAL A O 1
ATOM 1830 N N . VAL A 1 241 ? 2.536 7.895 -7.128 1.00 98.56 241 VAL A N 1
ATOM 1831 C CA . VAL A 1 241 ? 1.537 7.508 -6.127 1.00 98.56 241 VAL A CA 1
ATOM 1832 C C . VAL A 1 241 ? 0.559 8.669 -5.983 1.00 98.56 241 VAL A C 1
ATOM 1834 O O . VAL A 1 241 ? 0.884 9.692 -5.373 1.00 98.56 241 VAL A O 1
ATOM 1837 N N . ASN A 1 242 ? -0.628 8.518 -6.575 1.00 98.19 242 ASN A N 1
ATOM 1838 C CA . ASN A 1 242 ? -1.674 9.536 -6.500 1.00 98.19 242 ASN A CA 1
ATOM 1839 C C . ASN A 1 242 ? -2.097 9.777 -5.039 1.00 98.19 242 ASN A C 1
ATOM 1841 O O . ASN A 1 242 ? -2.082 8.826 -4.249 1.00 98.19 242 ASN A O 1
ATOM 1845 N N . PRO A 1 243 ? -2.511 11.005 -4.677 1.00 97.12 243 PRO A N 1
ATOM 1846 C CA . PRO A 1 243 ? -2.992 11.298 -3.335 1.00 97.12 243 PRO A CA 1
ATOM 1847 C C . PRO A 1 243 ? -4.121 10.362 -2.908 1.00 97.12 243 PRO A C 1
ATOM 1849 O O . PRO A 1 243 ? -5.081 10.167 -3.652 1.00 97.12 243 PRO A O 1
ATOM 1852 N N . PHE A 1 244 ? -4.008 9.801 -1.707 1.00 95.38 244 PHE A N 1
ATOM 1853 C CA . PHE A 1 244 ? -5.078 9.061 -1.043 1.00 95.38 244 PHE A CA 1
ATOM 1854 C C . PHE A 1 244 ? -5.277 9.591 0.383 1.00 95.38 244 PHE A C 1
ATOM 1856 O O . PHE A 1 244 ? -4.321 10.087 0.995 1.00 95.38 244 PHE A O 1
ATOM 1863 N N . PRO A 1 245 ? -6.509 9.525 0.916 1.00 93.81 245 PRO A N 1
ATOM 1864 C CA . PRO A 1 245 ? -6.818 10.113 2.209 1.00 93.81 245 PRO A CA 1
ATOM 1865 C C . PRO A 1 245 ? -6.219 9.300 3.362 1.00 93.81 245 PRO A C 1
ATOM 1867 O O . PRO A 1 245 ? -6.280 8.070 3.385 1.00 93.81 245 PRO A O 1
ATOM 1870 N N . LEU A 1 246 ? -5.710 10.009 4.366 1.00 91.06 246 LEU A N 1
ATOM 1871 C CA . LEU A 1 246 ? -5.399 9.484 5.695 1.00 91.06 246 LEU A CA 1
ATOM 1872 C C . LEU A 1 246 ? -6.583 9.814 6.612 1.00 91.06 246 LEU A C 1
ATOM 1874 O O . LEU A 1 246 ? -6.542 10.732 7.427 1.00 91.06 246 LEU A O 1
ATOM 1878 N N . ALA A 1 247 ? -7.701 9.123 6.390 1.00 73.44 247 ALA A N 1
ATOM 1879 C CA . ALA A 1 247 ? -8.975 9.473 7.008 1.00 73.44 247 ALA A CA 1
ATOM 1880 C C . ALA A 1 247 ? -8.985 9.237 8.533 1.00 73.44 247 ALA A C 1
ATOM 1882 O O . ALA A 1 247 ? -8.365 8.299 9.030 1.00 73.44 247 ALA A O 1
ATOM 1883 N N . MET A 1 248 ? -9.695 10.097 9.273 1.00 64.25 248 MET A N 1
ATOM 1884 C CA . MET A 1 248 ? -9.725 10.115 10.750 1.00 64.25 248 MET A CA 1
ATOM 1885 C C . MET A 1 248 ? -11.083 9.719 11.365 1.00 64.25 248 MET A C 1
ATOM 1887 O O . MET A 1 248 ? -11.238 9.747 12.581 1.00 64.25 248 MET A O 1
ATOM 1891 N N . ASP A 1 249 ? -12.084 9.381 10.548 1.00 64.00 249 ASP A N 1
ATOM 1892 C CA . ASP A 1 249 ? -13.428 9.004 11.021 1.00 64.00 249 ASP A CA 1
ATOM 1893 C C . ASP A 1 249 ? -13.442 7.597 11.659 1.00 64.00 249 ASP A C 1
ATOM 1895 O O . ASP A 1 249 ? -12.718 6.691 11.241 1.00 64.00 249 ASP A O 1
ATOM 1899 N N . VAL A 1 250 ? -14.342 7.406 12.625 1.00 53.41 250 VAL A N 1
ATOM 1900 C CA . VAL A 1 250 ? -14.723 6.130 13.259 1.00 53.41 250 VAL A CA 1
ATOM 1901 C C . VAL A 1 250 ? -15.100 5.073 12.213 1.00 53.41 250 VAL A C 1
ATOM 1903 O O . VAL A 1 250 ? -14.895 3.881 12.402 1.00 53.41 250 VAL A O 1
ATOM 1906 N N . LYS A 1 251 ? -15.583 5.506 11.047 1.00 57.53 251 LYS A N 1
ATOM 1907 C CA . LYS A 1 251 ? -15.844 4.632 9.896 1.00 57.53 251 LYS A CA 1
ATOM 1908 C C . LYS A 1 251 ? -14.578 3.971 9.325 1.00 57.53 251 LYS A C 1
ATOM 1910 O O . LYS A 1 251 ? -14.688 3.091 8.482 1.00 57.53 251 LYS A O 1
ATOM 1915 N N . TYR A 1 252 ? -13.369 4.385 9.702 1.00 54.97 252 TYR A N 1
ATOM 1916 C CA . TYR A 1 252 ? -12.098 3.889 9.139 1.00 54.97 252 TYR A CA 1
ATOM 1917 C C . TYR A 1 252 ? -11.280 3.025 10.099 1.00 54.97 252 TYR A C 1
ATOM 1919 O O . TYR A 1 252 ? -10.089 2.811 9.858 1.00 54.97 252 TYR A O 1
ATOM 1927 N N . ILE A 1 253 ? -11.918 2.537 11.163 1.00 58.03 253 ILE A N 1
ATOM 1928 C CA . ILE A 1 253 ? -11.359 1.517 12.052 1.00 58.03 253 ILE A CA 1
ATOM 1929 C C . ILE A 1 253 ? -11.104 0.237 11.248 1.00 58.03 253 ILE A C 1
ATOM 1931 O O . ILE A 1 253 ? -11.789 -0.014 10.251 1.00 58.03 253 ILE A O 1
ATOM 1935 N N . TYR A 1 254 ? -10.105 -0.525 11.704 1.00 55.88 254 TYR A N 1
ATOM 1936 C CA . TYR A 1 254 ? -9.834 -1.908 11.306 1.00 55.88 254 TYR A CA 1
ATOM 1937 C C . TYR A 1 254 ? -11.088 -2.682 10.891 1.00 55.88 254 TYR A C 1
ATOM 1939 O O . TYR A 1 254 ? -12.017 -2.765 11.719 1.00 55.88 254 TYR A O 1
#